Protein 5UQD (pdb70)

Nearest PDB structures (foldseek):
  5uqd-assembly1_A  TM=1.003E+00  e=2.255E-74  Caenorhabditis elegans
  8f8z-assembly2_B  TM=5.979E-01  e=1.897E-07  Homo sapiens
  4hoo-assembly1_A  TM=4.914E-01  e=4.312E-06  Homo sapiens
  5fzl-assembly1_A  TM=4.805E-01  e=3.588E-06  Homo sapiens
  6h51-assembly1_A  TM=4.740E-01  e=1.016E-05  Homo sapiens

Sequence (324 aa):
NATMRITNRNLKMMLTTRQFDLPKMSSRFRKFVRIRRHPNGMATIISCDYNQIKQHLGPNEMKHFERQFVRLGFAENNGVPLFAIGVMENAAEALHDQFEWLAKNSPNTQVKVGSLTNKQFIETTMPMKKYYESAMETLDMGTFRRFGPLMSLSMMVGNFKEMLDALNAAPFLGPIMPWGDFSEVTSDDGPIFWVRPGEQMVPETAFNDRRTNAHADQVRVKSSTAAVGVLQGIRNPYYEDERKAVKEVVIVFDAHHDLHKVAHHLAMDLYEPPVSQCHRWVDDAILNTMRREGIRRYAKLELHENDMYFLPRNVIHQFRTVSACCSSVAWHVRL

Structure (mmCIF, N/CA/C/O backbone):
data_5UQD
#
_entry.id   5UQD
#
_cell.length_a   87.625
_cell.length_b   97.883
_cell.length_c   98.838
_cell.angle_alpha   90.00
_cell.angle_beta   90.00
_cell.angle_gamma   90.00
#
_symmetry.space_group_name_H-M   'C 2 2 21'
#
loop_
_entity.id
_entity.type
_entity.pdbx_description
1 polymer 'DumPY: shorter than wild-type'
2 non-polymer '2-OXOGLUTARIC ACID'
3 non-polymer 'FE (II) ION'
4 non-polymer 2-(2-METHOXYETHOXY)ETHANOL
5 water water
#
loop_
_atom_site.group_PDB
_atom_site.id
_atom_site.type_symbol
_atom_site.label_atom_id
_atom_site.label_alt_id
_atom_site.label_comp_id
_atom_site.label_asym_id
_atom_site.label_entity_id
_atom_site.label_seq_id
_atom_site.pdbx_PDB_ins_code
_atom_site.Cartn_x
_atom_site.Cartn_y
_atom_site.Cartn_z
_atom_site.occupancy
_atom_site.B_iso_or_equiv
_atom_site.auth_seq_id
_atom_site.auth_comp_id
_atom_site.auth_asym_id
_atom_site.auth_atom_id
_atom_site.pdbx_PDB_model_num
ATOM 1 N N . ASN A 1 33 ? 46.322 5.013 21.873 1.00 49.73 1208 ASN A N 1
ATOM 2 C CA . ASN A 1 33 ? 46.522 4.558 20.504 1.00 49.18 1208 ASN A CA 1
ATOM 3 C C . ASN A 1 33 ? 46.816 5.746 19.608 1.00 39.40 1208 ASN A C 1
ATOM 4 O O . ASN A 1 33 ? 47.867 5.802 19.002 1.00 32.64 1208 ASN A O 1
ATOM 9 N N . ALA A 1 34 ? 45.877 6.695 19.538 1.00 39.32 1209 ALA A N 1
ATOM 10 C CA . ALA A 1 34 ? 46.057 7.851 18.664 1.00 35.71 1209 ALA A CA 1
ATOM 11 C C . ALA A 1 34 ? 47.265 8.682 19.086 1.00 29.48 1209 ALA A C 1
ATOM 12 O O . ALA A 1 34 ? 48.035 9.152 18.239 1.00 26.53 1209 ALA A O 1
ATOM 14 N N . THR A 1 35 ? 47.459 8.859 20.391 1.00 25.61 1210 THR A N 1
ATOM 15 C CA . THR A 1 35 ? 48.629 9.590 20.876 1.00 27.59 1210 THR A CA 1
ATOM 16 C C . THR A 1 35 ? 49.932 8.910 20.461 1.00 25.41 1210 THR A C 1
ATOM 17 O O . THR A 1 35 ? 50.889 9.580 20.040 1.00 23.93 1210 THR A O 1
ATOM 21 N N . MET A 1 36 ? 49.990 7.585 20.588 1.00 23.93 1211 MET A N 1
ATOM 22 C CA . MET A 1 36 ? 51.192 6.865 20.208 1.00 24.94 1211 MET A CA 1
ATOM 23 C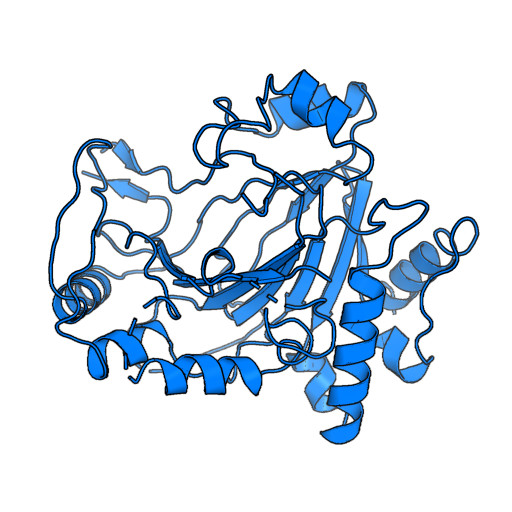 C . MET A 1 36 ? 51.391 6.932 18.705 1.00 23.63 1211 MET A C 1
ATOM 24 O O . MET A 1 36 ? 52.514 7.115 18.233 1.00 25.76 1211 MET A O 1
ATOM 29 N N . ARG A 1 37 ? 50.311 6.784 17.936 1.00 24.87 1212 ARG A N 1
ATOM 30 C CA . ARG A 1 37 ? 50.444 6.890 16.473 1.00 25.11 1212 ARG A CA 1
ATOM 31 C C . ARG A 1 37 ? 51.009 8.251 16.057 1.00 23.04 1212 ARG A C 1
ATOM 32 O O . ARG A 1 37 ? 51.879 8.328 15.173 1.00 22.75 1212 ARG A O 1
ATOM 40 N N . ILE A 1 38 ? 50.529 9.340 16.690 1.00 21.87 1213 ILE A N 1
ATOM 41 C CA . ILE A 1 38 ? 50.973 10.697 16.348 1.00 20.21 1213 ILE A CA 1
ATOM 42 C C . ILE A 1 38 ? 52.409 10.923 16.800 1.00 19.17 1213 ILE A C 1
ATOM 43 O O . ILE A 1 38 ? 53.238 11.473 16.059 1.00 18.09 1213 ILE A O 1
ATOM 48 N N . THR A 1 39 ? 52.750 10.469 18.006 1.00 18.73 1214 THR A N 1
ATOM 49 C CA . THR A 1 39 ? 54.143 10.532 18.442 1.00 19.33 1214 THR A CA 1
ATOM 50 C C . THR A 1 39 ? 55.061 9.776 17.490 1.00 19.78 1214 THR A C 1
ATOM 51 O O . THR A 1 39 ? 56.126 10.274 17.123 1.00 20.51 1214 THR A O 1
ATOM 55 N N . ASN A 1 40 ? 54.673 8.555 17.090 1.00 21.67 1215 ASN A N 1
ATOM 56 C CA . ASN A 1 40 ? 55.519 7.778 16.183 1.00 22.38 1215 ASN A CA 1
ATOM 57 C C . ASN A 1 40 ? 55.666 8.485 14.837 1.00 22.93 1215 ASN A C 1
ATOM 58 O O . ASN A 1 40 ? 56.762 8.516 14.262 1.00 22.35 1215 ASN A O 1
ATOM 63 N N . ARG A 1 41 ? 54.576 9.073 14.333 1.00 22.16 1216 ARG A N 1
ATOM 64 C CA . ARG A 1 41 ? 54.620 9.820 13.077 1.00 20.94 1216 ARG A CA 1
ATOM 65 C C . ARG A 1 41 ? 55.641 10.946 13.145 1.00 19.34 1216 ARG A C 1
ATOM 66 O O . ARG A 1 41 ? 56.469 11.117 12.232 1.00 19.81 1216 ARG A O 1
ATOM 74 N N . ASN A 1 42 ? 55.564 11.742 14.203 1.00 19.03 1217 ASN A N 1
ATOM 75 C CA . ASN A 1 42 ? 56.491 12.850 14.421 1.00 18.65 1217 ASN A CA 1
ATOM 76 C C . ASN A 1 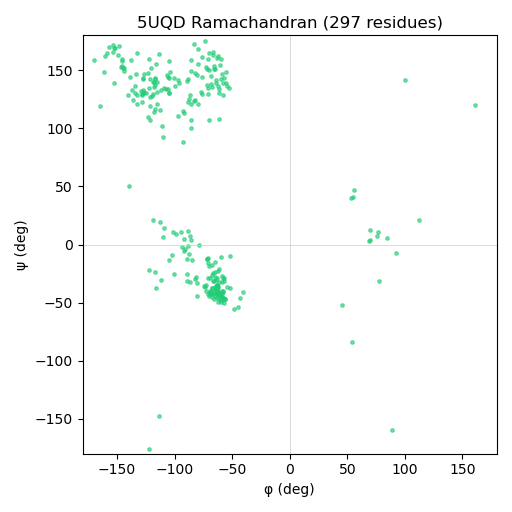42 ? 57.924 12.376 14.625 1.00 19.93 1217 ASN A C 1
ATOM 77 O O . ASN A 1 42 ? 58.857 12.984 14.082 1.00 20.72 1217 ASN A O 1
ATOM 82 N N . LEU A 1 43 ? 58.128 11.296 15.391 1.00 19.94 1218 LEU A N 1
ATOM 83 C CA . LEU A 1 43 ? 59.490 10.770 15.528 1.00 22.53 1218 LEU A CA 1
ATOM 84 C C . LEU A 1 43 ? 60.055 10.337 14.180 1.00 24.63 1218 LEU A C 1
ATOM 85 O O . LEU A 1 43 ? 61.239 10.557 13.886 1.00 24.57 1218 LEU A O 1
ATOM 90 N N . LYS A 1 44 ? 59.234 9.678 13.361 1.00 21.93 1219 LYS A N 1
ATOM 91 C CA . LYS A 1 44 ? 59.684 9.240 12.054 1.00 26.15 1219 LYS A CA 1
ATOM 92 C C . LYS A 1 44 ? 60.070 10.437 11.190 1.00 26.00 1219 LYS A C 1
ATOM 93 O O . LYS A 1 44 ? 61.109 10.417 10.512 1.00 24.30 1219 LYS A O 1
ATOM 99 N N . MET A 1 45 ? 59.262 11.502 11.236 1.00 24.90 1220 MET A N 1
ATOM 100 C CA A MET A 1 45 ? 59.547 12.686 10.434 0.50 27.30 1220 MET A CA 1
ATOM 101 C CA B MET A 1 45 ? 59.531 12.704 10.447 0.50 27.24 1220 MET A CA 1
ATOM 102 C C . MET A 1 45 ? 60.823 13.380 10.891 1.00 25.44 1220 MET A C 1
ATOM 103 O O . MET A 1 45 ? 61.609 13.858 10.061 1.00 25.21 1220 MET A O 1
ATOM 112 N N . LEU A 1 46 ? 61.066 13.423 12.194 1.00 21.12 1221 LEU A N 1
ATOM 113 C CA . LEU A 1 46 ? 62.284 14.044 12.695 1.00 19.23 1221 LEU A CA 1
ATOM 114 C C . LEU A 1 46 ? 63.505 13.211 12.359 1.00 23.88 1221 LEU A C 1
ATOM 115 O O . LEU A 1 46 ? 64.548 13.757 11.985 1.00 24.31 1221 LEU A O 1
ATOM 120 N N . THR A 1 47 ? 63.417 11.886 12.557 1.00 21.46 1222 THR A N 1
ATOM 121 C CA A THR A 1 47 ? 64.556 11.000 12.336 0.50 24.09 1222 THR A CA 1
ATOM 122 C CA B THR A 1 47 ? 64.583 11.035 12.337 0.50 24.05 1222 THR A CA 1
ATOM 123 C C . THR A 1 47 ? 64.968 10.942 10.867 1.00 26.44 1222 THR A C 1
ATOM 124 O O . THR A 1 47 ? 66.123 10.596 10.565 1.00 25.13 1222 THR A O 1
ATOM 131 N N . ARG A 1 48 ? 64.051 11.262 9.943 1.00 26.87 1223 ARG A N 1
ATOM 132 C CA . ARG A 1 48 ? 64.411 11.313 8.535 1.00 33.31 1223 ARG A CA 1
ATOM 133 C C . ARG A 1 48 ? 65.455 12.372 8.251 1.00 30.70 1223 ARG A C 1
ATOM 134 O O . ARG A 1 48 ? 66.129 12.294 7.224 1.00 31.40 1223 ARG A O 1
ATOM 142 N N . GLN A 1 49 ? 65.565 13.370 9.123 1.00 26.39 1224 GLN A N 1
ATOM 143 C CA . GLN A 1 49 ? 66.475 14.488 8.954 1.00 28.90 1224 GLN A CA 1
ATOM 144 C C . GLN A 1 49 ? 67.552 14.559 10.017 1.00 23.59 1224 GLN A C 1
ATOM 145 O O . GLN A 1 49 ? 68.688 14.917 9.710 1.00 24.92 1224 GLN A O 1
ATOM 151 N N . PHE A 1 50 ? 67.196 14.227 11.268 1.00 22.12 1225 PHE A N 1
ATOM 152 C CA . PHE A 1 50 ? 68.061 14.453 12.423 1.00 21.80 1225 PHE A CA 1
ATOM 153 C C . PHE A 1 50 ? 68.335 13.153 13.173 1.00 23.06 1225 PHE A C 1
ATOM 154 O O . PHE A 1 50 ? 67.487 12.254 13.225 1.00 26.21 1225 PHE A O 1
ATOM 162 N N . ASP A 1 51 ? 69.529 13.067 13.758 1.00 23.29 1226 ASP A N 1
ATOM 163 C CA . ASP A 1 51 ? 69.936 11.953 14.597 1.00 24.07 1226 ASP A CA 1
ATOM 164 C C . ASP A 1 51 ? 69.448 12.256 16.025 1.00 30.51 1226 ASP A C 1
ATOM 165 O O . ASP A 1 51 ? 70.053 13.062 16.724 1.00 28.90 1226 ASP A O 1
ATOM 170 N N . LEU A 1 52 ? 68.331 11.649 16.438 1.00 28.06 1227 LEU A N 1
ATOM 171 C CA . LEU A 1 52 ? 67.762 11.873 17.759 1.00 23.98 1227 LEU A CA 1
ATOM 172 C C . LEU A 1 52 ? 68.393 10.948 18.794 1.00 27.15 1227 LEU A C 1
ATOM 173 O O . LEU A 1 52 ? 68.724 9.800 18.499 1.00 28.30 1227 LEU A O 1
ATOM 178 N N . PRO A 1 53 ? 68.491 11.392 20.044 1.00 29.50 1228 PRO A N 1
ATOM 179 C CA . PRO A 1 53 ? 68.817 10.450 21.114 1.00 31.72 1228 PRO A CA 1
ATOM 180 C C . PRO A 1 53 ? 67.818 9.300 21.108 1.00 34.33 1228 PRO A C 1
ATOM 181 O O . PRO A 1 53 ? 66.654 9.457 20.736 1.00 37.29 1228 PRO A O 1
ATOM 185 N N . LYS A 1 54 ? 68.293 8.138 21.511 1.00 39.52 1229 LYS A N 1
ATOM 186 C CA . LYS A 1 54 ? 67.497 6.926 21.476 1.00 43.14 1229 LYS A CA 1
ATOM 187 C C . LYS A 1 54 ? 66.651 6.782 22.746 1.00 43.01 1229 LYS A C 1
ATOM 188 O O . LYS A 1 54 ? 66.914 7.399 23.777 1.00 41.26 1229 LYS A O 1
ATOM 194 N N . MET A 1 55 ? 65.598 5.981 22.632 1.00 44.29 1230 MET A N 1
ATOM 195 C CA . MET A 1 55 ? 64.726 5.654 23.748 1.00 45.02 1230 MET A CA 1
ATOM 196 C C . MET A 1 55 ? 64.106 4.289 23.484 1.00 44.68 1230 MET A C 1
ATOM 197 O O . MET A 1 55 ? 63.717 3.996 22.350 1.00 43.89 1230 MET A O 1
ATOM 202 N N . SER A 1 56 ? 64.005 3.462 24.524 1.00 43.12 1231 SER A N 1
ATOM 203 C CA . SER A 1 56 ? 63.483 2.118 24.330 1.00 42.83 1231 SER A CA 1
ATOM 204 C C . SER A 1 56 ? 62.028 2.147 23.849 1.00 44.31 1231 SER A C 1
ATOM 205 O O . SER A 1 56 ? 61.294 3.126 24.012 1.00 39.97 1231 SER A O 1
ATOM 208 N N . SER A 1 57 ? 61.601 1.031 23.273 1.00 46.40 1232 SER A N 1
ATOM 209 C CA . SER A 1 57 ? 60.210 0.908 22.851 1.00 46.86 1232 SER A CA 1
ATOM 210 C C . SER A 1 57 ? 59.257 1.059 24.041 1.00 39.83 1232 SER A C 1
ATOM 211 O O . SER A 1 57 ? 58.222 1.743 23.954 1.00 41.45 1232 SER A O 1
ATOM 214 N N . ARG A 1 58 ? 59.610 0.451 25.173 1.00 35.08 1233 ARG A N 1
ATOM 215 C CA . ARG A 1 58 ? 58.754 0.505 26.352 1.00 40.15 1233 ARG A CA 1
ATOM 216 C C . ARG A 1 58 ? 58.603 1.935 26.868 1.00 40.71 1233 ARG A C 1
ATOM 217 O O . ARG A 1 58 ? 57.538 2.306 27.366 1.00 47.13 1233 ARG A O 1
ATOM 225 N N . PHE A 1 59 ? 59.652 2.755 26.756 1.00 35.82 1234 PHE A N 1
ATOM 226 C CA . PHE A 1 59 ? 59.553 4.139 27.223 1.00 34.53 1234 PHE A CA 1
ATOM 227 C C . PHE A 1 59 ? 58.849 5.023 26.207 1.00 30.95 1234 PHE A C 1
ATOM 228 O O . PHE A 1 59 ? 58.102 5.938 26.588 1.00 25.98 1234 PHE A O 1
ATOM 236 N N . ARG A 1 60 ? 59.034 4.732 24.912 1.00 27.90 1235 ARG A N 1
ATOM 237 C CA . ARG A 1 60 ? 58.479 5.585 23.868 1.00 29.77 1235 ARG A CA 1
ATOM 238 C C . ARG A 1 60 ? 56.972 5.723 24.007 1.00 26.44 1235 ARG A C 1
ATOM 239 O O . ARG A 1 60 ? 56.402 6.770 23.661 1.00 25.38 1235 ARG A O 1
ATOM 247 N N . LYS A 1 61 ? 56.305 4.707 24.559 1.00 26.88 1236 LYS A N 1
ATOM 248 C CA . LYS A 1 61 ? 54.846 4.809 24.651 1.00 28.73 1236 LYS A CA 1
ATOM 249 C C . LYS A 1 61 ? 54.371 5.828 25.676 1.00 30.89 1236 LYS A C 1
ATOM 250 O O . LYS A 1 61 ? 53.177 6.153 25.691 1.00 29.83 1236 LYS A O 1
ATOM 256 N N . PHE A 1 62 ? 55.257 6.328 26.527 1.00 28.29 1237 PHE A N 1
ATOM 257 C CA . PHE A 1 62 ? 54.910 7.362 27.491 1.00 25.36 1237 PHE A CA 1
ATOM 258 C C . PHE A 1 62 ? 55.192 8.761 26.990 1.00 27.29 1237 PHE A C 1
ATOM 259 O O . PHE A 1 62 ? 54.877 9.731 27.678 1.00 27.06 1237 PHE A O 1
ATOM 267 N N . VAL A 1 63 ? 55.734 8.892 25.817 1.00 22.85 1238 VAL A N 1
ATOM 268 C CA . VAL A 1 63 ? 56.154 10.180 25.297 1.00 24.48 1238 VAL A CA 1
ATOM 269 C C . VAL A 1 63 ? 55.082 10.679 24.351 1.00 23.70 1238 VAL A C 1
ATOM 270 O O . VAL A 1 63 ? 54.553 9.915 23.556 1.00 24.71 1238 VAL A O 1
ATOM 274 N N . ARG A 1 64 ? 54.752 11.966 24.452 1.00 20.98 1239 ARG A N 1
ATOM 275 C CA . ARG A 1 64 ? 53.775 12.585 23.569 1.00 20.51 1239 ARG A CA 1
ATOM 276 C C . ARG A 1 64 ? 54.498 13.664 22.785 1.00 20.04 1239 ARG A C 1
ATOM 277 O O . ARG A 1 64 ? 55.012 14.619 23.367 1.00 22.61 1239 ARG A O 1
ATOM 285 N N . ILE A 1 65 ? 54.566 13.519 21.467 1.00 16.73 1240 ILE A N 1
ATOM 286 C CA . ILE A 1 65 ? 55.137 14.564 20.633 1.00 15.23 1240 ILE A CA 1
ATOM 287 C C . ILE A 1 65 ? 54.043 15.027 19.686 1.00 15.91 1240 ILE A C 1
ATOM 288 O O . ILE A 1 65 ? 53.394 14.192 19.060 1.00 15.88 1240 ILE A O 1
ATOM 293 N N . ARG A 1 66 ? 53.819 16.330 19.609 1.00 14.59 1241 ARG A N 1
ATOM 294 C CA . ARG A 1 66 ? 52.820 16.836 18.657 1.00 18.70 1241 ARG A CA 1
ATOM 295 C C . ARG A 1 66 ? 53.273 18.182 18.142 1.00 18.61 1241 ARG A C 1
ATOM 296 O O . ARG A 1 66 ? 54.015 18.905 18.820 1.00 16.65 1241 ARG A O 1
ATOM 304 N N . ARG A 1 67 ? 52.845 18.527 16.913 1.00 14.79 1242 ARG A N 1
ATOM 305 C CA . ARG A 1 67 ? 53.063 19.881 16.427 1.00 15.44 1242 ARG A CA 1
ATOM 306 C C . ARG A 1 67 ? 51.821 20.727 16.676 1.00 13.66 1242 ARG A C 1
ATOM 307 O O . ARG A 1 67 ? 50.696 20.258 16.498 1.00 16.12 1242 ARG A O 1
ATOM 315 N N . HIS A 1 68 ? 52.036 21.946 17.100 1.00 15.28 1243 HIS A N 1
ATOM 316 C CA . HIS A 1 68 ? 50.910 22.852 17.341 1.00 16.39 1243 HIS A CA 1
ATOM 317 C C . HIS A 1 68 ? 50.148 23.074 16.032 1.00 13.21 1243 HIS A C 1
ATOM 318 O O . HIS A 1 68 ? 50.781 23.369 15.011 1.00 15.02 1243 HIS A O 1
ATOM 325 N N . PRO A 1 69 ? 48.812 22.925 16.005 1.00 13.37 1244 PRO A N 1
ATOM 326 C CA . PRO A 1 69 ? 48.108 22.985 14.696 1.00 13.04 1244 PRO A CA 1
ATOM 327 C C . PRO A 1 69 ? 48.325 24.296 13.934 1.00 15.79 1244 PRO A C 1
ATOM 328 O O . PRO A 1 69 ? 48.592 24.262 12.710 1.00 17.99 1244 PRO A O 1
ATOM 332 N N . ASN A 1 70 ? 48.212 25.436 14.600 1.00 15.51 1245 ASN A N 1
ATOM 333 C CA . ASN A 1 70 ? 48.288 26.729 13.913 1.00 15.97 1245 ASN A CA 1
ATOM 334 C C . ASN A 1 70 ? 49.722 27.239 13.764 1.00 19.38 1245 ASN A C 1
ATOM 335 O O . ASN A 1 70 ? 50.049 27.841 12.718 1.00 18.31 1245 ASN A O 1
ATOM 340 N N . GLY A 1 71 ? 50.588 26.928 14.723 1.00 14.54 1246 GLY A N 1
ATOM 341 C CA . GLY A 1 71 ? 51.949 27.424 14.749 1.00 13.98 1246 GLY A CA 1
ATOM 342 C C . GLY A 1 71 ? 53.039 26.489 14.280 1.00 13.89 1246 GLY A C 1
ATOM 343 O O . GLY A 1 71 ? 54.097 26.942 13.845 1.00 16.44 1246 GLY A O 1
ATOM 344 N N . MET A 1 72 ? 52.801 25.184 14.373 1.00 11.99 1247 MET A N 1
ATOM 345 C CA . MET A 1 72 ? 53.630 24.096 13.865 1.00 13.44 1247 MET A CA 1
ATOM 346 C C . MET A 1 72 ? 54.968 23.882 14.593 1.00 16.20 1247 MET A C 1
ATOM 347 O O . MET A 1 72 ? 55.756 22.999 14.165 1.00 17.10 1247 MET A O 1
ATOM 352 N N . ALA A 1 73 ? 55.255 24.607 15.658 1.00 14.64 1248 ALA A N 1
ATOM 353 C CA . ALA A 1 73 ? 56.392 24.179 16.479 1.00 17.04 1248 ALA A CA 1
ATOM 354 C C . ALA A 1 73 ? 56.029 22.888 17.224 1.00 17.39 1248 ALA A C 1
ATOM 355 O O . ALA A 1 73 ? 54.851 22.580 17.439 1.00 17.54 1248 ALA A O 1
ATOM 357 N N . THR A 1 74 ? 57.052 22.159 17.672 1.00 19.62 1249 THR A N 1
ATOM 358 C CA . THR A 1 74 ? 56.867 20.819 18.245 1.00 19.05 1249 THR A CA 1
ATOM 359 C C . THR A 1 74 ? 56.995 20.831 19.768 1.00 18.73 1249 THR A C 1
ATOM 360 O O . THR A 1 74 ? 57.960 21.383 20.318 1.00 19.75 1249 THR A O 1
ATOM 364 N N . ILE A 1 75 ? 56.009 20.224 20.433 1.00 14.57 1250 ILE A N 1
ATOM 365 C CA . ILE A 1 75 ? 55.916 20.138 21.897 1.00 13.50 1250 ILE A CA 1
ATOM 366 C C . ILE A 1 75 ? 56.232 18.693 22.282 1.00 18.34 1250 ILE A C 1
ATOM 367 O O . ILE A 1 75 ? 55.703 17.756 21.673 1.00 18.69 1250 ILE A O 1
ATOM 372 N N . ILE A 1 76 ? 57.073 18.484 23.293 1.00 15.68 1251 ILE A N 1
ATOM 373 C CA . ILE A 1 76 ? 57.252 17.113 23.758 1.00 15.83 1251 ILE A CA 1
ATOM 374 C C . ILE A 1 76 ? 56.779 17.092 25.204 1.00 15.45 1251 ILE A C 1
ATOM 375 O O . ILE A 1 76 ? 57.094 18.012 25.973 1.00 15.67 1251 ILE A O 1
ATOM 380 N N . SER A 1 77 ? 56.007 16.074 25.568 1.00 15.22 1252 SER A N 1
ATOM 381 C CA . SER A 1 77 ? 55.492 16.014 26.946 1.00 15.49 1252 SER A CA 1
ATOM 382 C C . SER A 1 77 ? 55.359 14.555 27.383 1.00 16.44 1252 SER A C 1
ATOM 383 O O . SER A 1 77 ? 55.474 13.610 26.584 1.00 18.65 1252 SER A O 1
ATOM 386 N N . CYS A 1 78 ? 55.090 14.384 28.676 1.00 15.30 1253 CYS A N 1
ATOM 387 C CA . CYS A 1 78 ? 54.750 13.090 29.229 1.00 16.13 1253 CYS A CA 1
ATOM 388 C C . CYS A 1 78 ? 53.879 13.384 30.448 1.00 18.32 1253 CYS A C 1
ATOM 389 O O . CYS A 1 78 ? 53.725 14.545 30.857 1.00 18.03 1253 CYS A O 1
ATOM 392 N N . ASP A 1 79 ? 53.262 12.334 30.988 1.00 19.99 1254 ASP A N 1
ATOM 393 C CA . ASP A 1 79 ? 52.401 12.477 32.166 1.00 21.11 1254 ASP A CA 1
ATOM 394 C C . ASP A 1 79 ? 52.970 11.588 33.274 1.00 19.81 1254 ASP A C 1
ATOM 395 O O . ASP A 1 79 ? 52.839 10.364 33.230 1.00 23.02 1254 ASP A O 1
ATOM 400 N N . TYR A 1 80 ? 53.575 12.217 34.281 1.00 18.78 1255 TYR A N 1
ATOM 401 C CA . TYR A 1 80 ? 54.181 11.464 35.365 1.00 21.03 1255 TYR A CA 1
ATOM 402 C C . TYR A 1 80 ? 53.139 10.633 36.105 1.00 24.08 1255 TYR A C 1
ATOM 403 O O . TYR A 1 80 ? 53.437 9.532 36.599 1.00 26.37 1255 TYR A O 1
ATOM 412 N N . ASN A 1 81 ? 51.902 11.138 36.183 1.00 25.79 1256 ASN A N 1
ATOM 413 C CA . ASN A 1 81 ? 50.844 10.389 36.868 1.00 28.13 1256 ASN A CA 1
ATOM 414 C C . ASN A 1 81 ? 50.540 9.075 36.153 1.00 30.55 1256 ASN A C 1
ATOM 415 O O . ASN A 1 81 ? 50.174 8.084 36.800 1.00 32.87 1256 ASN A O 1
ATOM 420 N N . GLN A 1 82 ? 50.715 9.039 34.837 1.00 27.78 1257 GLN A N 1
ATOM 421 C CA . GLN A 1 82 ? 50.561 7.792 34.098 1.00 32.78 1257 GLN A CA 1
ATOM 422 C C . GLN A 1 82 ? 51.814 6.916 34.201 1.00 32.13 1257 GLN A C 1
ATOM 423 O O . GLN A 1 82 ? 51.717 5.712 34.468 1.00 33.03 1257 GLN A O 1
ATOM 429 N N . ILE A 1 83 ? 53.001 7.515 34.043 1.00 27.72 1258 ILE A N 1
ATOM 430 C CA . ILE A 1 83 ? 54.254 6.759 34.082 1.00 27.92 1258 ILE A CA 1
ATOM 431 C C . ILE A 1 83 ? 54.411 6.010 35.405 1.00 31.60 1258 ILE A C 1
ATOM 432 O O . ILE A 1 83 ? 54.794 4.834 35.433 1.00 34.63 1258 ILE A O 1
ATOM 437 N N . LYS A 1 84 ? 54.154 6.688 36.514 1.00 31.71 1259 LYS A N 1
ATOM 438 C CA . LYS A 1 84 ? 54.428 6.107 37.825 1.00 34.23 1259 LYS A CA 1
ATOM 439 C C . LYS A 1 84 ? 53.573 4.885 38.117 1.00 38.01 1259 LYS A C 1
ATOM 440 O O . LYS A 1 84 ? 53.872 4.132 39.064 1.00 39.03 1259 LYS A O 1
ATOM 446 N N . GLN A 1 85 ? 52.518 4.672 37.347 1.00 36.71 1260 GLN A N 1
ATOM 447 C CA . GLN A 1 85 ? 51.664 3.509 37.518 1.00 42.21 1260 GLN A CA 1
ATOM 448 C C . GLN A 1 85 ? 52.185 2.285 36.783 1.00 45.46 1260 GLN A C 1
ATOM 449 O O . GLN A 1 85 ? 51.705 1.172 37.040 1.00 47.78 1260 GLN A O 1
ATOM 455 N N . HIS A 1 86 ? 53.157 2.464 35.888 1.00 44.59 1261 HIS A N 1
ATOM 456 C CA . HIS A 1 86 ? 53.701 1.368 35.108 1.00 46.39 1261 HIS A CA 1
ATOM 457 C C . HIS A 1 86 ? 55.170 1.080 35.349 1.00 47.24 1261 HIS A C 1
ATOM 458 O O . HIS A 1 86 ? 55.594 -0.050 35.116 1.00 51.17 1261 HIS A O 1
ATOM 465 N N . LEU A 1 87 ? 55.955 2.041 35.812 1.00 46.99 1262 LEU A N 1
ATOM 466 C CA . LEU A 1 87 ? 57.395 1.856 35.902 1.00 47.09 1262 LEU A CA 1
ATOM 467 C C . LEU A 1 87 ? 57.824 1.892 37.354 1.00 47.70 1262 LEU A C 1
ATOM 468 O O . LEU A 1 87 ? 57.323 2.705 38.137 1.00 48.49 1262 LEU A O 1
ATOM 473 N N . GLY A 1 88 ? 58.758 1.010 37.707 1.00 49.64 1263 GLY A N 1
ATOM 474 C CA . GLY A 1 88 ? 59.318 1.001 39.036 1.00 48.54 1263 GLY A CA 1
ATOM 475 C C . GLY A 1 88 ? 60.267 2.157 39.237 1.00 47.83 1263 GLY A C 1
ATOM 476 O O . GLY A 1 88 ? 60.579 2.920 38.308 1.00 47.99 1263 GLY A O 1
ATOM 477 N N . PRO A 1 89 ? 60.764 2.295 40.466 1.00 46.48 1264 PRO A N 1
ATOM 478 C CA . PRO A 1 89 ? 61.547 3.503 40.787 1.00 45.86 1264 PRO A CA 1
ATOM 479 C C . PRO A 1 89 ? 62.854 3.605 40.010 1.00 46.52 1264 PRO A C 1
ATOM 480 O O . PRO A 1 89 ? 63.208 4.710 39.570 1.00 44.26 1264 PRO A O 1
ATOM 484 N N . ASN A 1 90 ? 63.570 2.494 39.801 1.00 47.08 1265 ASN A N 1
ATOM 485 C CA . ASN A 1 90 ? 64.777 2.540 38.974 1.00 50.29 1265 ASN A CA 1
ATOM 486 C C . ASN A 1 90 ? 64.435 2.779 37.506 1.00 45.54 1265 ASN A C 1
ATOM 487 O O . ASN A 1 90 ? 65.140 3.511 36.801 1.00 45.03 1265 ASN A O 1
ATOM 492 N N . GLU A 1 91 ? 63.384 2.135 37.017 1.00 42.41 1266 GLU A N 1
ATOM 493 C CA . GLU A 1 91 ? 62.991 2.339 35.637 1.00 40.82 1266 GLU A CA 1
ATOM 494 C C . GLU A 1 91 ? 62.549 3.777 35.407 1.00 32.94 1266 GLU A C 1
ATOM 495 O O . GLU A 1 91 ? 62.769 4.335 34.327 1.00 34.07 1266 GLU A O 1
ATOM 501 N N . MET A 1 92 ? 61.900 4.385 36.403 1.00 32.20 1267 MET A N 1
ATOM 502 C CA . MET A 1 92 ? 61.422 5.750 36.218 1.00 35.18 1267 MET A CA 1
ATOM 503 C C . MET A 1 92 ? 62.594 6.710 36.102 1.00 34.38 1267 MET A C 1
ATOM 504 O O . MET A 1 92 ? 62.553 7.660 35.320 1.00 32.26 1267 MET A O 1
ATOM 509 N N . LYS A 1 93 ? 63.655 6.468 36.864 1.00 36.06 1268 LYS A N 1
ATOM 510 C CA . LYS A 1 93 ? 64.817 7.331 36.759 1.00 33.99 1268 LYS A CA 1
ATOM 511 C C . LYS A 1 93 ? 65.430 7.227 35.369 1.00 32.26 1268 LYS A C 1
ATOM 512 O O . LYS A 1 93 ? 65.795 8.245 34.770 1.00 30.54 1268 LYS A O 1
ATOM 518 N N . HIS A 1 94 ? 65.468 6.018 34.820 1.00 32.73 1269 HIS A N 1
ATOM 519 C CA . HIS A 1 94 ? 65.983 5.822 33.473 1.00 33.82 1269 HIS A CA 1
ATOM 520 C C . HIS A 1 94 ? 65.113 6.552 32.457 1.00 29.53 1269 HIS A C 1
ATOM 521 O O . HIS A 1 94 ? 65.619 7.264 31.584 1.00 27.30 1269 HIS A O 1
ATOM 528 N N . PHE A 1 95 ? 63.797 6.404 32.581 1.00 26.05 1270 PHE A N 1
ATOM 529 C CA . PHE A 1 95 ? 62.885 7.143 31.716 1.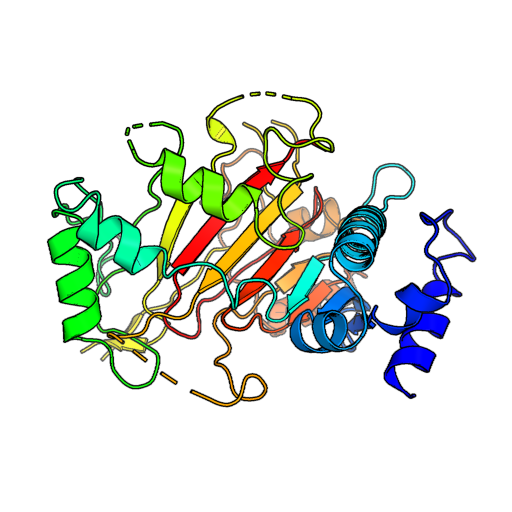00 26.48 1270 PHE A CA 1
ATOM 530 C C . PHE A 1 95 ? 63.120 8.645 31.814 1.00 25.87 1270 PHE A C 1
ATOM 531 O O . PHE A 1 95 ? 63.138 9.353 30.797 1.00 22.29 1270 PHE A O 1
ATOM 539 N N . GLU A 1 96 ? 63.239 9.157 33.028 1.00 24.50 1271 GLU A N 1
ATOM 540 C CA . GLU A 1 96 ? 63.315 10.608 33.204 1.00 23.52 1271 GLU A CA 1
ATOM 541 C C . GLU A 1 96 ? 64.565 11.164 32.542 1.00 22.87 1271 GLU A C 1
ATOM 542 O O . GLU A 1 96 ? 64.539 12.249 31.958 1.00 22.65 1271 GLU A O 1
ATOM 548 N N . ARG A 1 97 ? 65.680 10.440 32.653 1.00 23.33 1272 ARG A N 1
ATOM 549 C CA . ARG A 1 97 ? 66.912 10.900 32.029 1.00 27.81 1272 ARG A CA 1
ATOM 550 C C . ARG A 1 97 ? 66.810 10.856 30.507 1.00 26.26 1272 ARG A C 1
ATOM 551 O O . ARG A 1 97 ? 67.221 11.799 29.825 1.00 25.18 1272 ARG A O 1
ATOM 559 N N . GLN A 1 98 ? 66.290 9.756 29.960 1.00 27.50 1273 GLN A N 1
ATOM 560 C CA . GLN A 1 98 ? 66.106 9.672 28.512 1.00 27.26 1273 GLN A CA 1
ATOM 561 C C . GLN A 1 98 ? 65.117 10.711 28.001 1.00 26.43 1273 GLN A C 1
ATOM 562 O O . GLN A 1 98 ? 65.284 11.230 26.888 1.00 23.97 1273 GLN A O 1
ATOM 568 N N . PHE A 1 99 ? 64.075 11.024 28.783 1.00 23.00 1274 PHE A N 1
ATOM 569 C CA . PHE A 1 99 ? 63.102 12.012 28.335 1.00 20.71 1274 PHE A CA 1
ATOM 570 C C . PHE A 1 99 ? 63.747 13.382 28.231 1.00 21.97 1274 PHE A C 1
ATOM 571 O O . PHE A 1 99 ? 63.550 14.122 27.249 1.00 20.70 1274 PHE A O 1
ATOM 579 N N . VAL A 1 100 ? 64.495 13.766 29.258 1.00 19.15 1275 VAL A N 1
ATOM 580 C CA . VAL A 1 100 ? 65.164 15.063 29.233 1.00 21.71 1275 VAL A CA 1
ATOM 581 C C . VAL A 1 100 ? 66.191 15.133 28.096 1.00 20.77 1275 VAL A C 1
ATOM 582 O O . VAL A 1 100 ? 66.322 16.170 27.430 1.00 20.70 1275 VAL A O 1
ATOM 586 N N . ARG A 1 101 ? 66.942 14.057 27.877 1.00 22.25 1276 ARG A N 1
ATOM 587 C CA . ARG A 1 101 ? 67.935 14.053 26.795 1.00 26.65 1276 ARG A CA 1
ATOM 588 C C . ARG A 1 101 ? 67.270 14.230 25.433 1.00 25.99 1276 ARG A C 1
ATOM 589 O O . ARG A 1 101 ? 67.772 14.977 24.573 1.00 23.04 1276 ARG A O 1
ATOM 597 N N . LEU A 1 102 ? 66.132 13.570 25.226 1.00 21.56 1277 LEU A N 1
ATOM 598 C CA . LEU A 1 102 ? 65.402 13.747 23.971 1.00 22.22 1277 LEU A CA 1
ATOM 599 C C . LEU A 1 102 ? 64.801 15.143 23.866 1.00 23.78 1277 LEU A C 1
ATOM 600 O O . LEU A 1 102 ? 64.861 15.779 22.801 1.00 21.19 1277 LEU A O 1
ATOM 605 N N . GLY A 1 103 ? 64.226 15.658 24.952 1.00 19.77 1278 GLY A N 1
ATOM 606 C CA . GLY A 1 103 ? 63.592 16.966 24.856 1.00 16.85 1278 GLY A CA 1
ATOM 607 C C . GLY A 1 103 ? 64.548 18.113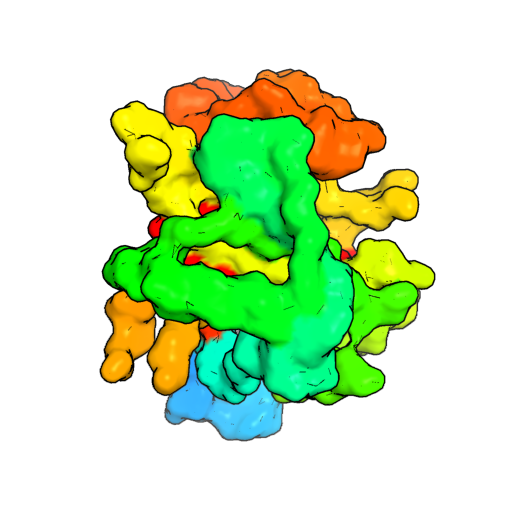 24.604 1.00 16.85 1278 GLY A C 1
ATOM 608 O O . GLY A 1 103 ? 64.133 19.148 24.061 1.00 16.23 1278 GLY A O 1
ATOM 609 N N . PHE A 1 104 ? 65.812 17.960 24.976 1.00 17.63 1279 PHE A N 1
ATOM 610 C CA . PHE A 1 104 ? 66.816 18.965 24.679 1.00 19.63 1279 PHE A CA 1
ATOM 611 C C . PHE A 1 104 ? 67.578 18.667 23.385 1.00 20.41 1279 PHE A C 1
ATOM 612 O O . PHE A 1 104 ? 68.580 19.331 23.110 1.00 22.33 1279 PHE A O 1
ATOM 620 N N . ALA A 1 105 ? 67.123 17.697 22.592 1.00 20.34 1280 ALA A N 1
ATOM 621 C CA . ALA A 1 105 ? 67.849 17.320 21.366 1.00 22.09 1280 ALA A CA 1
ATOM 622 C C . ALA A 1 105 ? 68.002 18.512 20.433 1.00 19.75 1280 ALA A C 1
ATOM 623 O O . ALA A 1 105 ? 67.081 19.313 20.286 1.00 19.24 1280 ALA A O 1
ATOM 625 N N . GLU A 1 106 ? 69.188 18.630 19.833 1.00 21.75 1281 GLU A N 1
ATOM 626 C CA . GLU A 1 106 ? 69.467 19.663 18.844 1.00 23.35 1281 GLU A CA 1
ATOM 627 C C . GLU A 1 106 ? 69.910 19.043 17.530 1.00 22.65 1281 GLU A C 1
ATOM 628 O O . GLU A 1 106 ? 70.420 17.912 17.482 1.00 21.70 1281 GLU A O 1
ATOM 634 N N . ASN A 1 107 ? 69.781 19.841 16.469 1.00 21.21 1282 ASN A N 1
ATOM 635 C CA . ASN A 1 107 ? 70.556 19.605 15.252 1.00 21.39 1282 ASN A CA 1
ATOM 636 C C . ASN A 1 107 ? 71.326 20.870 14.888 1.00 21.58 1282 ASN A C 1
ATOM 637 O O . ASN A 1 107 ? 70.734 21.947 14.853 1.00 24.76 1282 ASN A O 1
ATOM 642 N N . ASN A 1 108 ? 72.631 20.745 14.620 1.00 22.92 1283 ASN A N 1
ATOM 643 C CA . ASN A 1 108 ? 73.445 21.879 14.176 1.00 28.50 1283 ASN A CA 1
ATOM 644 C C . ASN A 1 108 ? 73.319 23.061 15.144 1.00 27.60 1283 ASN A C 1
ATOM 645 O O . ASN A 1 108 ? 73.201 24.221 14.736 1.00 26.46 1283 ASN A O 1
ATOM 650 N N . GLY A 1 109 ? 73.294 22.755 16.444 1.00 27.57 1284 GLY A N 1
ATOM 651 C CA . GLY A 1 109 ? 73.171 23.761 17.482 1.00 27.15 1284 GLY A CA 1
ATOM 652 C C . GLY A 1 109 ? 71.783 24.335 17.694 1.00 28.53 1284 GLY A C 1
ATOM 653 O O . GLY A 1 109 ? 71.655 25.337 18.397 1.00 29.90 1284 GLY A O 1
ATOM 654 N N . VAL A 1 110 ? 70.733 23.762 17.106 1.00 22.69 1285 VAL A N 1
ATOM 655 C CA . VAL A 1 110 ? 69.390 24.325 17.187 1.00 18.61 1285 VAL A CA 1
ATOM 656 C C . VAL A 1 110 ? 68.457 23.302 17.820 1.00 17.87 1285 VAL A C 1
ATOM 657 O O . VAL A 1 110 ? 68.273 22.205 17.264 1.00 19.64 1285 VAL A O 1
ATOM 661 N N . PRO A 1 111 ? 67.834 23.613 18.960 1.00 19.53 1286 PRO A N 1
ATOM 662 C CA . PRO A 1 111 ? 66.837 22.715 19.552 1.00 16.91 1286 PRO A CA 1
ATOM 663 C C . PRO A 1 111 ? 65.715 22.334 18.605 1.00 18.51 1286 PRO A C 1
ATOM 664 O O . PRO A 1 111 ? 65.133 23.181 17.921 1.00 18.78 1286 PRO A O 1
ATOM 668 N N . LEU A 1 112 ? 65.381 21.053 18.616 1.00 17.56 1287 LEU A N 1
ATOM 669 C CA . LEU A 1 112 ? 64.302 20.564 17.775 1.00 18.98 1287 LEU A CA 1
ATOM 670 C C . LEU A 1 112 ? 62.922 20.797 18.388 1.00 18.19 1287 LEU A C 1
ATOM 671 O O . LEU A 1 112 ? 61.925 20.933 17.644 1.00 17.73 1287 LEU A O 1
ATOM 676 N N . PHE A 1 113 ? 62.836 20.854 19.724 1.00 14.68 1288 PHE A N 1
ATOM 677 C CA . PHE A 1 113 ? 61.574 21.036 20.430 1.00 14.10 1288 PHE A CA 1
ATOM 678 C C . PHE A 1 113 ? 61.493 22.449 20.999 1.00 16.43 1288 PHE A C 1
ATOM 679 O O . PHE A 1 113 ? 62.507 23.053 21.355 1.00 17.18 1288 PHE A O 1
ATOM 687 N N . ALA A 1 114 ? 60.284 22.997 21.024 1.00 13.76 1289 ALA A N 1
ATOM 688 C CA . ALA A 1 114 ? 60.125 24.358 21.523 1.00 17.58 1289 ALA A CA 1
ATOM 689 C C . ALA A 1 114 ? 59.877 24.379 23.026 1.00 16.24 1289 ALA A C 1
ATOM 690 O O . ALA A 1 114 ? 60.197 25.386 23.688 1.00 14.96 1289 ALA A O 1
ATOM 692 N N . ILE A 1 115 ? 59.333 23.291 23.572 1.00 14.47 1290 ILE A N 1
ATOM 693 C CA . ILE A 1 115 ? 59.115 23.204 25.027 1.00 14.19 1290 ILE A CA 1
ATOM 694 C C . ILE A 1 115 ? 58.949 21.740 25.375 1.00 14.59 1290 ILE A C 1
ATOM 695 O O . ILE A 1 115 ? 58.427 20.949 24.583 1.00 15.60 1290 ILE A O 1
ATOM 700 N N . GLY A 1 116 ? 59.387 21.375 26.578 1.00 16.80 1291 GLY A N 1
ATOM 701 C CA . GLY A 1 116 ? 59.128 20.054 27.134 1.00 14.88 1291 GLY A CA 1
ATOM 702 C C . GLY A 1 116 ? 58.278 20.212 28.380 1.00 14.78 1291 GLY A C 1
ATOM 703 O O . GLY A 1 116 ? 58.481 21.152 29.163 1.00 14.49 1291 GLY A O 1
ATOM 704 N N . VAL A 1 117 ? 57.280 19.352 28.527 1.00 13.51 1292 VAL A N 1
ATOM 705 C CA . VAL A 1 117 ? 56.377 19.441 29.677 1.00 14.71 1292 VAL A CA 1
ATOM 706 C C . VAL A 1 117 ? 56.299 18.072 30.338 1.00 14.80 1292 VAL A C 1
ATOM 707 O O . VAL A 1 117 ? 55.988 17.072 29.676 1.00 18.12 1292 VAL A O 1
ATOM 711 N N . MET A 1 118 ? 56.499 18.036 31.670 1.00 16.26 1293 MET A N 1
ATOM 712 C CA . MET A 1 118 ? 56.350 16.830 32.475 1.00 16.41 1293 MET A CA 1
ATOM 713 C C . MET A 1 118 ? 55.100 17.054 33.323 1.00 19.66 1293 MET A C 1
ATOM 714 O O . MET A 1 118 ? 55.154 17.630 34.428 1.00 17.22 1293 MET A O 1
ATOM 719 N N . GLU A 1 119 ? 53.969 16.588 32.796 1.00 18.11 1294 GLU A N 1
ATOM 720 C CA . GLU A 1 119 ? 52.697 16.835 33.447 1.00 18.90 1294 GLU A CA 1
ATOM 721 C C . GLU A 1 119 ? 52.615 16.105 34.769 1.00 18.54 1294 GLU A C 1
ATOM 722 O O . GLU A 1 119 ? 52.975 14.919 34.884 1.00 19.70 1294 GLU A O 1
ATOM 728 N N . ASN A 1 120 ? 52.126 16.826 35.780 1.00 16.09 1295 ASN A N 1
ATOM 729 C CA . ASN A 1 120 ? 51.889 16.269 37.097 1.00 17.54 1295 ASN A CA 1
ATOM 730 C C . ASN A 1 120 ? 53.195 15.918 37.841 1.00 16.99 1295 ASN A C 1
ATOM 731 O O . ASN A 1 120 ? 53.107 15.363 38.913 1.00 19.35 1295 ASN A O 1
ATOM 736 N N . ALA A 1 121 ? 54.390 16.187 37.284 1.00 17.00 1296 ALA A N 1
ATOM 737 C CA . ALA A 1 121 ? 55.617 15.592 37.870 1.00 16.65 1296 ALA A CA 1
ATOM 738 C C . ALA A 1 121 ? 55.928 16.149 39.251 1.00 20.28 1296 ALA A C 1
ATOM 739 O O . ALA A 1 121 ? 56.555 15.459 40.076 1.00 22.17 1296 ALA A O 1
ATOM 741 N N . ALA A 1 122 ? 55.487 17.371 39.530 1.00 18.40 1297 ALA A N 1
ATOM 742 C CA . ALA A 1 122 ? 55.700 18.043 40.828 1.00 20.67 1297 ALA A CA 1
ATOM 743 C C . ALA A 1 122 ? 54.606 17.753 41.845 1.00 19.98 1297 ALA A C 1
ATOM 744 O O . ALA A 1 122 ? 54.585 18.377 42.918 1.00 20.99 1297 ALA A O 1
ATOM 746 N N . GLU A 1 123 ? 53.738 16.776 41.562 1.00 20.39 1298 GLU A N 1
ATOM 747 C CA . GLU A 1 123 ? 52.626 16.470 42.447 1.00 20.80 1298 GLU A CA 1
ATOM 748 C C . GLU A 1 123 ? 53.093 16.081 43.846 1.00 26.45 1298 GLU A C 1
ATOM 749 O O . GLU A 1 123 ? 52.473 16.460 44.845 1.00 27.28 1298 GLU A O 1
ATOM 755 N N . ALA A 1 124 ? 54.156 15.315 43.945 1.00 25.96 1299 ALA A N 1
ATOM 756 C CA . ALA A 1 124 ? 54.588 14.907 45.275 1.00 26.70 1299 ALA A CA 1
ATOM 757 C C . ALA A 1 124 ? 55.528 15.901 45.940 1.00 26.53 1299 ALA A C 1
ATOM 758 O O . ALA A 1 124 ? 55.858 15.694 47.125 1.00 26.43 1299 ALA A O 1
ATOM 760 N N . LEU A 1 125 ? 55.992 16.923 45.212 1.00 25.02 1300 LEU A N 1
ATOM 761 C CA . LEU A 1 125 ? 56.874 17.945 45.766 1.00 24.85 1300 LEU A CA 1
ATOM 762 C C . LEU A 1 125 ? 56.144 18.675 46.883 1.00 23.15 1300 LEU A C 1
ATOM 763 O O . LEU A 1 125 ? 54.965 19.003 46.738 1.00 21.14 1300 LEU A O 1
ATOM 768 N N . HIS A 1 126 ? 56.840 18.923 48.011 1.00 22.78 1301 HIS A N 1
ATOM 769 C CA . HIS A 1 126 ? 56.211 19.618 49.123 1.00 23.40 1301 HIS A CA 1
ATOM 770 C C . HIS A 1 126 ? 55.733 21.016 48.705 1.00 21.79 1301 HIS A C 1
ATOM 771 O O . HIS A 1 126 ? 56.190 21.591 47.731 1.00 21.42 1301 HIS A O 1
ATOM 778 N N . ASP A 1 127 ? 54.801 21.577 49.474 1.00 21.47 1302 ASP A N 1
ATOM 779 C CA . ASP A 1 127 ? 54.250 22.900 49.153 1.00 19.53 1302 ASP A CA 1
ATOM 780 C C . ASP A 1 127 ? 55.332 23.942 49.408 1.00 19.14 1302 ASP A C 1
ATOM 781 O O . ASP A 1 127 ? 55.684 24.198 50.573 1.00 21.16 1302 ASP A O 1
ATOM 786 N N . GLN A 1 128 ? 55.901 24.496 48.344 1.00 19.72 1303 GLN A N 1
ATOM 787 C CA . GLN A 1 128 ? 57.094 25.338 48.490 1.00 19.77 1303 GLN A CA 1
ATOM 788 C C . GLN A 1 128 ? 56.760 26.690 49.110 1.00 20.70 1303 GLN A C 1
ATOM 789 O O . GLN A 1 128 ? 57.554 27.237 49.892 1.00 18.76 1303 GLN A O 1
ATOM 795 N N . PHE A 1 129 ? 55.624 27.269 48.706 1.00 16.28 1304 PHE A N 1
ATOM 796 C CA . PHE A 1 129 ? 55.181 28.552 49.261 1.00 18.76 1304 PHE A CA 1
ATOM 797 C C . PHE A 1 129 ? 54.990 28.438 50.765 1.00 20.62 1304 PHE A C 1
ATOM 798 O O . PHE A 1 129 ? 55.448 29.302 51.527 1.00 18.93 1304 PHE A O 1
ATOM 806 N N . GLU A 1 130 ? 54.293 27.376 51.215 1.00 18.00 1305 GLU A N 1
ATOM 807 C CA . GLU A 1 130 ? 54.114 27.159 52.642 1.00 20.75 1305 GLU A CA 1
ATOM 808 C C . GLU A 1 130 ? 55.443 26.897 53.323 1.00 24.40 1305 GLU A C 1
ATOM 809 O O . GLU A 1 130 ? 55.638 27.330 54.468 1.00 20.30 1305 GLU A O 1
ATOM 815 N N . TRP A 1 131 ? 56.350 26.157 52.659 1.00 20.80 1306 TRP A N 1
ATOM 816 C CA . TRP A 1 131 ? 57.655 25.900 53.285 1.00 24.24 1306 TRP A CA 1
ATOM 817 C C . TRP A 1 131 ? 58.354 27.220 53.595 1.00 22.10 1306 TRP A C 1
ATOM 818 O O . TRP A 1 131 ? 58.848 27.417 54.715 1.00 23.60 1306 TRP A O 1
ATOM 829 N N . LEU A 1 132 ? 58.377 28.149 52.625 1.00 18.26 1307 LEU A N 1
ATOM 830 C CA . LEU A 1 132 ? 59.041 29.437 52.857 1.00 20.47 1307 LEU A CA 1
ATOM 831 C C . LEU A 1 132 ? 58.356 30.246 53.949 1.00 21.56 1307 LEU A C 1
ATOM 832 O O . LEU A 1 132 ? 59.035 30.884 54.767 1.00 22.08 1307 LEU A O 1
ATOM 837 N N . ALA A 1 133 ? 57.018 30.225 53.976 1.00 19.23 1308 ALA A N 1
ATOM 838 C CA . ALA A 1 133 ? 56.266 30.954 54.999 1.00 23.71 1308 ALA A CA 1
ATOM 839 C C . ALA A 1 133 ? 56.558 30.424 56.387 1.00 26.33 1308 ALA A C 1
ATOM 840 O O . ALA A 1 133 ? 56.600 31.195 57.369 1.00 21.17 1308 ALA A O 1
ATOM 842 N N . LYS A 1 134 ? 56.754 29.107 56.511 1.00 22.45 1309 LYS A N 1
ATOM 843 C CA . LYS A 1 134 ? 56.989 28.576 57.847 1.00 23.46 1309 LYS A CA 1
ATOM 844 C C . LYS A 1 134 ? 58.460 28.571 58.219 1.00 23.54 1309 LYS A C 1
ATOM 845 O O . LYS A 1 134 ? 58.784 28.753 59.407 1.00 21.68 1309 LYS A O 1
ATOM 851 N N . ASN A 1 135 ? 59.363 28.400 57.243 1.00 22.93 1310 ASN A N 1
ATOM 852 C CA . ASN A 1 135 ? 60.771 28.180 57.582 1.00 28.08 1310 ASN A CA 1
ATOM 853 C C . ASN A 1 135 ? 61.632 29.406 57.344 1.00 25.09 1310 ASN A C 1
ATOM 854 O O . ASN A 1 135 ? 62.776 29.443 57.805 1.00 22.35 1310 ASN A O 1
ATOM 859 N N . SER A 1 136 ? 61.116 30.385 56.639 1.00 17.51 1311 SER A N 1
ATOM 860 C CA . SER A 1 136 ? 61.852 31.626 56.420 1.00 20.35 1311 SER A CA 1
ATOM 861 C C . SER A 1 136 ? 60.887 32.798 56.541 1.00 19.70 1311 SER A C 1
ATOM 862 O O . SER A 1 136 ? 60.879 33.679 55.672 1.00 19.88 1311 SER A O 1
ATOM 865 N N . PRO A 1 137 ? 60.102 32.853 57.629 1.00 20.91 1312 PRO A N 1
ATOM 866 C CA . PRO A 1 137 ? 58.992 33.815 57.693 1.00 22.19 1312 PRO A CA 1
ATOM 867 C C . PRO A 1 137 ? 59.432 35.263 57.707 1.00 24.17 1312 PRO A C 1
ATOM 868 O O . PRO A 1 137 ? 58.666 36.121 57.240 1.00 23.00 1312 PRO A O 1
ATOM 872 N N . ASN A 1 138 ? 60.590 35.570 58.283 1.00 26.75 1313 ASN A N 1
ATOM 873 C CA . ASN A 1 138 ? 60.998 36.955 58.447 1.00 20.50 1313 ASN A CA 1
ATOM 874 C C . ASN A 1 138 ? 61.763 37.494 57.241 1.00 23.49 1313 ASN A C 1
ATOM 875 O O . ASN A 1 138 ? 62.134 38.675 57.256 1.00 23.21 1313 ASN A O 1
ATOM 880 N N . THR A 1 139 ? 61.986 36.674 56.214 1.00 19.88 1314 THR A N 1
ATOM 881 C CA . THR A 1 139 ? 62.667 37.163 55.001 1.00 22.47 1314 THR A CA 1
ATOM 882 C C . THR A 1 139 ? 61.905 38.333 54.394 1.00 21.97 1314 THR A C 1
ATOM 883 O O . THR A 1 139 ? 60.689 38.255 54.196 1.00 19.09 1314 THR A O 1
ATOM 887 N N . GLN A 1 140 ? 62.617 39.428 54.128 1.00 18.94 1315 GLN A N 1
ATOM 888 C CA . GLN A 1 140 ? 61.985 40.629 53.583 1.00 21.45 1315 GLN A CA 1
ATOM 889 C C . GLN A 1 140 ? 61.787 40.401 52.095 1.00 22.76 1315 GLN A C 1
ATOM 890 O O . GLN A 1 140 ? 62.756 40.099 51.381 1.00 23.85 1315 GLN A O 1
ATOM 896 N N . VAL A 1 141 ? 60.536 40.468 51.649 1.00 20.76 1316 VAL A N 1
ATOM 897 C CA . VAL A 1 141 ? 60.204 40.191 50.243 1.00 19.33 1316 VAL A CA 1
ATOM 898 C C . VAL A 1 141 ? 59.644 41.468 49.635 1.00 20.36 1316 VAL A C 1
ATOM 899 O O . VAL A 1 141 ? 59.153 42.349 50.346 1.00 20.42 1316 VAL A O 1
ATOM 903 N N . LYS A 1 142 ? 59.763 41.584 48.301 1.00 19.62 1317 LYS A N 1
ATOM 904 C CA . LYS A 1 142 ? 59.250 42.719 47.562 1.00 23.17 1317 LYS A CA 1
ATOM 905 C C . LYS A 1 142 ? 57.989 42.280 46.825 1.00 22.69 1317 LYS A C 1
ATOM 906 O O . LYS A 1 142 ? 57.966 41.212 46.207 1.00 18.55 1317 LYS A O 1
ATOM 912 N N . VAL A 1 143 ? 56.948 43.098 46.910 1.00 24.96 1318 VAL A N 1
ATOM 913 C CA . VAL A 1 143 ? 55.616 42.731 46.439 1.00 21.66 1318 VAL A CA 1
ATOM 914 C C . VAL A 1 143 ? 55.140 43.826 45.499 1.00 22.45 1318 VAL A C 1
ATOM 915 O O . VAL A 1 143 ? 55.197 45.015 45.847 1.00 23.99 1318 VAL A O 1
ATOM 919 N N . GLY A 1 144 ? 54.656 43.427 44.287 1.00 21.78 1319 GLY A N 1
ATOM 920 C CA . GLY A 1 144 ? 54.136 44.410 43.364 1.00 23.84 1319 GLY A CA 1
ATOM 921 C C . GLY A 1 144 ? 52.724 44.811 43.737 1.00 25.60 1319 GLY A C 1
ATOM 922 O O . GLY A 1 144 ? 52.079 44.190 44.568 1.00 27.52 1319 GLY A O 1
ATOM 923 N N . SER A 1 145 ? 52.250 45.875 43.110 1.00 28.06 1320 SER A N 1
ATOM 924 C CA . SER A 1 145 ? 50.893 46.378 43.278 1.00 28.20 1320 SER A CA 1
ATOM 925 C C . SER A 1 145 ? 49.987 45.862 42.157 1.00 29.70 1320 SER A C 1
ATOM 926 O O . SER A 1 145 ? 50.392 45.817 40.996 1.00 29.80 1320 SER A O 1
ATOM 929 N N . LEU A 1 146 ? 48.739 45.531 42.495 1.00 27.54 1321 LEU A N 1
ATOM 930 C CA . LEU A 1 146 ? 47.767 45.200 41.442 1.00 29.49 1321 LEU A CA 1
ATOM 931 C C . LEU A 1 146 ? 47.304 46.394 40.628 1.00 31.14 1321 LEU A C 1
ATOM 932 O O . LEU A 1 146 ? 46.680 46.208 39.563 1.00 31.09 1321 LEU A O 1
ATOM 937 N N . THR A 1 147 ? 47.581 47.622 41.069 1.00 30.73 1322 THR A N 1
ATOM 938 C CA . THR A 1 147 ? 47.079 48.799 40.373 1.00 36.86 1322 THR A CA 1
ATOM 939 C C . THR A 1 147 ? 48.135 49.786 39.897 1.00 40.14 1322 THR A C 1
ATOM 940 O O . THR A 1 147 ? 47.845 50.566 38.994 1.00 42.30 1322 THR A O 1
ATOM 944 N N . ASN A 1 148 ? 49.336 49.800 40.464 1.00 40.63 1323 ASN A N 1
ATOM 945 C CA . ASN A 1 148 ? 50.338 50.774 40.039 1.00 47.30 1323 ASN A CA 1
ATOM 946 C C . ASN A 1 148 ? 51.613 50.022 39.707 1.00 45.45 1323 ASN A C 1
ATOM 947 O O . ASN A 1 148 ? 52.161 49.316 40.567 1.00 40.20 1323 ASN A O 1
ATOM 952 N N . LYS A 1 149 ? 52.097 50.190 38.476 1.00 45.71 1324 LYS A N 1
ATOM 953 C CA . LYS A 1 149 ? 53.338 49.519 38.105 1.00 50.14 1324 LYS A CA 1
ATOM 954 C C . LYS A 1 149 ? 54.527 50.031 38.914 1.00 50.03 1324 LYS A C 1
ATOM 955 O O . LYS A 1 149 ? 55.487 49.290 39.134 1.00 50.44 1324 LYS A O 1
ATOM 961 N N . GLN A 1 150 ? 54.481 51.281 39.378 1.00 52.31 1325 GLN A N 1
ATOM 962 C CA . GLN A 1 150 ? 55.634 51.895 40.035 1.00 56.79 1325 GLN A CA 1
ATOM 963 C C . GLN A 1 150 ? 55.719 51.619 41.540 1.00 56.17 1325 GLN A C 1
ATOM 964 O O . GLN A 1 150 ? 56.587 52.184 42.209 1.00 61.12 1325 GLN A O 1
ATOM 970 N N . PHE A 1 151 ? 54.868 50.765 42.089 1.00 48.93 1326 PHE A N 1
ATOM 971 C CA . PHE A 1 151 ? 54.806 50.566 43.529 1.00 43.40 1326 PHE A CA 1
ATOM 972 C C . PHE A 1 151 ? 55.456 49.239 43.878 1.00 35.64 1326 PHE A C 1
ATOM 973 O O . PHE A 1 151 ? 55.103 48.205 43.305 1.00 34.39 1326 PHE A O 1
ATOM 981 N N . ILE A 1 152 ? 56.366 49.243 44.844 1.00 28.62 1327 ILE A N 1
ATOM 982 C CA . ILE A 1 152 ? 56.920 48.001 45.375 1.00 27.46 1327 ILE A CA 1
ATOM 983 C C . ILE A 1 152 ? 56.782 48.048 46.891 1.00 27.99 1327 ILE A C 1
ATOM 984 O O . ILE A 1 152 ? 57.169 49.043 47.508 1.00 32.16 1327 ILE A O 1
ATOM 989 N N . GLU A 1 153 ? 56.211 47.003 47.490 1.00 24.66 1328 GLU A N 1
ATOM 990 C CA . GLU A 1 153 ? 55.997 46.984 48.926 1.00 30.62 1328 GLU A CA 1
ATOM 991 C C . GLU A 1 153 ? 56.901 45.937 49.546 1.00 26.93 1328 GLU A C 1
ATOM 992 O O . GLU A 1 153 ? 56.968 44.816 49.056 1.00 29.60 1328 GLU A O 1
ATOM 998 N N . THR A 1 154 ? 57.596 46.278 50.621 1.00 24.30 1329 THR A N 1
ATOM 999 C CA A THR A 1 154 ? 58.417 45.300 51.314 0.50 23.05 1329 THR A CA 1
ATOM 1000 C CA B THR A 1 154 ? 58.398 45.271 51.301 0.50 22.98 1329 THR A CA 1
ATOM 1001 C C . THR A 1 154 ? 57.683 44.847 52.570 1.00 25.63 1329 THR A C 1
ATOM 1002 O O . THR A 1 154 ? 57.090 45.670 53.267 1.00 27.09 1329 THR A O 1
ATOM 1009 N N . MET A 1 155 ? 57.724 43.549 52.843 1.00 23.15 1330 MET A N 1
ATOM 1010 C CA . MET A 1 155 ? 57.069 42.971 54.011 1.00 22.94 1330 MET A CA 1
ATOM 1011 C C . MET A 1 155 ? 57.717 41.626 54.274 1.00 20.67 1330 MET A C 1
ATOM 1012 O O . MET A 1 155 ? 58.384 41.087 53.392 1.00 21.12 1330 MET A O 1
ATOM 1017 N N . PRO A 1 156 ? 57.550 41.065 55.481 1.00 21.71 1331 PRO A N 1
ATOM 1018 C CA . PRO A 1 156 ? 58.009 39.685 55.727 1.00 20.73 1331 PRO A CA 1
ATOM 1019 C C . PRO A 1 156 ? 57.279 38.653 54.885 1.00 18.32 1331 PRO A C 1
ATOM 1020 O O . PRO A 1 156 ? 56.064 38.737 54.657 1.00 18.50 1331 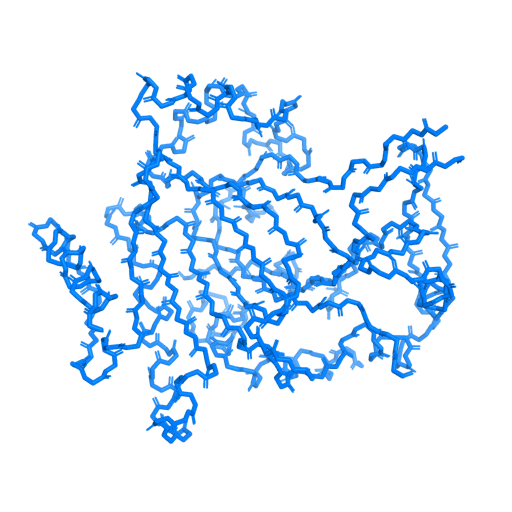PRO A O 1
ATOM 1024 N N . MET A 1 157 ? 58.033 37.644 54.423 1.00 17.55 1332 MET A N 1
ATOM 1025 C CA . MET A 1 157 ? 57.442 36.500 53.731 1.00 18.90 1332 MET A CA 1
ATOM 1026 C C . MET A 1 157 ? 56.169 35.981 54.405 1.00 19.33 1332 MET A C 1
ATOM 1027 O O . MET A 1 157 ? 55.183 35.657 53.724 1.00 22.02 1332 MET A O 1
ATOM 1032 N N . LYS A 1 158 ? 56.201 35.820 55.733 1.00 20.05 1333 LYS A N 1
ATOM 1033 C CA . LYS A 1 158 ? 55.025 35.303 56.426 1.00 22.70 1333 LYS A CA 1
ATOM 1034 C C . LYS A 1 158 ? 53.804 36.188 56.189 1.00 25.35 1333 LYS A C 1
ATOM 1035 O O . LYS A 1 158 ? 52.681 35.689 56.005 1.00 23.48 1333 LYS A O 1
ATOM 1041 N N . LYS A 1 159 ? 53.995 37.505 56.191 1.00 23.66 1334 LYS A N 1
ATOM 1042 C CA . LYS A 1 159 ? 52.840 38.378 56.002 1.00 21.75 1334 LYS A CA 1
ATOM 1043 C C . LYS A 1 159 ? 52.365 38.323 54.561 1.00 18.63 1334 LYS A C 1
ATOM 1044 O O . LYS A 1 159 ? 51.164 38.415 54.303 1.00 21.98 1334 LYS A O 1
ATOM 1050 N N . TYR A 1 160 ? 53.293 38.187 53.604 1.00 17.77 1335 TYR A N 1
ATOM 1051 C CA . TYR A 1 160 ? 52.859 37.989 52.209 1.00 17.79 1335 TYR A CA 1
ATOM 1052 C C . TYR A 1 160 ? 52.012 36.720 52.072 1.00 20.84 1335 TYR A C 1
ATOM 1053 O O . TYR A 1 160 ? 50.939 36.724 51.446 1.00 17.36 1335 TYR A O 1
ATOM 1062 N N . TYR A 1 161 ? 52.511 35.604 52.607 1.00 17.80 1336 TYR A N 1
ATOM 1063 C CA . TYR A 1 161 ? 51.751 34.352 52.565 1.00 19.20 1336 TYR A CA 1
ATOM 1064 C C . TYR A 1 161 ? 50.366 34.498 53.212 1.00 19.70 1336 TYR A C 1
ATOM 1065 O O . TYR A 1 161 ? 49.353 34.067 52.656 1.00 19.04 1336 TYR A O 1
ATOM 1074 N N . GLU A 1 162 ? 50.296 35.098 54.398 1.00 17.67 1337 GLU A N 1
ATOM 1075 C CA . GLU A 1 162 ? 48.991 35.307 55.037 1.00 19.44 1337 GLU A CA 1
ATOM 1076 C C . GLU A 1 162 ? 48.091 36.178 54.169 1.00 20.72 1337 GLU A C 1
ATOM 1077 O O . GLU A 1 162 ? 46.875 35.940 54.071 1.00 20.88 1337 GLU A O 1
ATOM 1083 N N . SER A 1 163 ? 48.659 37.222 53.573 1.00 17.86 1338 SER A N 1
ATOM 1084 C CA . SER A 1 163 ? 47.852 38.091 52.697 1.00 19.54 1338 SER A CA 1
ATOM 1085 C C . SER A 1 163 ? 47.317 37.334 51.491 1.00 19.87 1338 SER A C 1
ATOM 1086 O O . SER A 1 163 ? 46.168 37.551 51.077 1.00 19.38 1338 SER A O 1
ATOM 1089 N N . ALA A 1 164 ? 48.145 36.486 50.875 1.00 19.01 1339 ALA A N 1
ATOM 1090 C CA . ALA A 1 164 ? 47.670 35.700 49.735 1.00 22.63 1339 ALA A CA 1
ATOM 1091 C C . ALA A 1 164 ? 46.569 34.735 50.177 1.00 23.14 1339 ALA A C 1
ATOM 1092 O O . ALA A 1 164 ? 45.541 34.595 49.509 1.00 19.81 1339 ALA A O 1
ATOM 1094 N N . MET A 1 165 ? 46.748 34.087 51.333 1.00 19.98 1340 MET A N 1
ATOM 1095 C CA . MET A 1 165 ? 45.749 33.122 51.783 1.00 20.86 1340 MET A CA 1
ATOM 1096 C C . MET A 1 165 ? 44.442 33.808 52.077 1.00 24.07 1340 MET A C 1
ATOM 1097 O O . MET A 1 165 ? 43.364 33.276 51.767 1.00 23.11 1340 MET A O 1
ATOM 1102 N N . GLU A 1 166 ? 44.528 35.027 52.617 1.00 21.98 1341 GLU A N 1
ATOM 1103 C CA . GLU A 1 166 ? 43.357 35.746 53.091 1.00 24.27 1341 GLU A CA 1
ATOM 1104 C C . GLU A 1 166 ? 42.461 36.171 51.945 1.00 24.52 1341 GLU A C 1
ATOM 1105 O O . GLU A 1 166 ? 41.243 36.286 52.124 1.00 23.16 1341 GLU A O 1
ATOM 1111 N N . THR A 1 167 ? 43.055 36.402 50.753 1.00 20.08 1342 THR A N 1
ATOM 1112 C CA . THR A 1 167 ? 42.361 36.944 49.581 1.00 22.72 1342 THR A CA 1
ATOM 1113 C C . THR A 1 167 ? 42.197 35.900 48.474 1.00 23.64 1342 THR A C 1
ATOM 1114 O O . THR A 1 167 ? 41.705 36.240 47.386 1.00 24.03 1342 THR A O 1
ATOM 1118 N N . LEU A 1 168 ? 42.558 34.643 48.744 1.00 18.48 1343 LEU A N 1
ATOM 1119 C CA . LEU A 1 168 ? 42.509 33.579 47.731 1.00 20.05 1343 LEU A CA 1
ATOM 1120 C C . LEU A 1 168 ? 41.064 33.112 47.541 1.00 24.21 1343 LEU A C 1
ATOM 1121 O O . LEU A 1 168 ? 40.348 32.840 48.526 1.00 22.54 1343 LEU A O 1
ATOM 1126 N N . ASP A 1 169 ? 40.617 33.027 46.283 1.00 24.90 1344 ASP A N 1
ATOM 1127 C CA . ASP A 1 169 ? 39.229 32.639 46.057 1.00 28.53 1344 ASP A CA 1
ATOM 1128 C C . ASP A 1 169 ? 39.075 32.248 44.600 1.00 23.80 1344 ASP A C 1
ATOM 1129 O O . ASP A 1 169 ? 39.285 33.097 43.718 1.00 23.50 1344 ASP A O 1
ATOM 1134 N N . MET A 1 170 ? 38.682 30.994 44.367 1.00 23.18 1345 MET A N 1
ATOM 1135 C CA . MET A 1 170 ? 38.332 30.516 43.013 1.00 21.14 1345 MET A CA 1
ATOM 1136 C C . MET A 1 170 ? 39.474 30.740 42.019 1.00 23.66 1345 MET A C 1
ATOM 1137 O O . MET A 1 170 ? 39.273 31.202 40.886 1.00 20.33 1345 MET A O 1
ATOM 1142 N N . GLY A 1 171 ? 40.696 30.376 42.433 1.00 23.90 1346 GLY A N 1
ATOM 1143 C CA . GLY A 1 171 ? 41.826 30.347 41.515 1.00 21.72 1346 GLY A CA 1
ATOM 1144 C C . GLY A 1 171 ? 42.687 31.599 41.401 1.00 19.56 1346 GLY A C 1
ATOM 1145 O O . GLY A 1 171 ? 43.698 31.554 40.729 1.00 18.66 1346 GLY A O 1
ATOM 1146 N N . THR A 1 172 ? 42.317 32.719 42.006 1.00 18.07 1347 THR A N 1
ATOM 1147 C CA . THR A 1 172 ? 43.217 33.862 42.056 1.00 16.73 1347 THR A CA 1
ATOM 1148 C C . THR A 1 172 ? 43.234 34.385 43.483 1.00 16.91 1347 THR A C 1
ATOM 1149 O O . THR A 1 172 ? 42.382 34.023 44.309 1.00 18.28 1347 THR A O 1
ATOM 1153 N N . PHE A 1 173 ? 44.229 35.229 43.811 1.00 17.00 1348 PHE A N 1
ATOM 1154 C CA . PHE A 1 173 ? 44.123 35.947 45.083 1.00 17.38 1348 PHE A CA 1
ATOM 1155 C C . PHE A 1 173 ? 44.290 37.422 44.815 1.00 17.77 1348 PHE A C 1
ATOM 1156 O O . PHE A 1 173 ? 44.946 37.816 43.857 1.00 18.02 1348 PHE A O 1
ATOM 1164 N N A ARG A 1 174 ? 43.655 38.228 45.660 0.50 20.02 1349 ARG A N 1
ATOM 1165 N N B ARG A 1 174 ? 43.618 38.240 45.626 0.50 19.97 1349 ARG A N 1
ATOM 1166 C CA A ARG A 1 174 ? 43.585 39.669 45.448 0.50 20.61 1349 ARG A CA 1
ATOM 1167 C CA B ARG A 1 174 ? 43.605 39.685 45.398 0.50 20.64 1349 ARG A CA 1
ATOM 1168 C C A ARG A 1 174 ? 44.723 40.351 46.208 0.50 21.54 1349 ARG A C 1
ATOM 1169 C C B ARG A 1 174 ? 44.725 40.335 46.204 0.50 21.53 1349 ARG A C 1
ATOM 1170 O O A ARG A 1 174 ? 44.522 41.093 47.168 0.50 22.03 1349 ARG A O 1
ATOM 1171 O O B ARG A 1 174 ? 44.512 41.040 47.190 0.50 22.06 1349 ARG A O 1
ATOM 1186 N N . PHE A 1 175 ? 45.951 40.071 45.763 1.00 19.58 1350 PHE A N 1
ATOM 1187 C CA . PHE A 1 175 ? 47.119 40.687 46.378 1.00 18.68 1350 PHE A CA 1
ATOM 1188 C C . PHE A 1 175 ? 48.217 40.690 45.319 1.00 20.35 1350 PHE A C 1
ATOM 1189 O O . PHE A 1 175 ? 48.114 39.991 44.315 1.00 18.85 1350 PHE A O 1
ATOM 1197 N N . GLY A 1 176 ? 49.239 41.513 45.524 1.00 19.06 1351 GLY A N 1
ATOM 1198 C CA . GLY A 1 176 ? 50.255 41.671 44.494 1.00 21.37 1351 GLY A CA 1
ATOM 1199 C C . GLY A 1 176 ? 51.154 40.464 44.294 1.00 20.82 1351 GLY A C 1
ATOM 1200 O O . GLY A 1 176 ? 51.226 39.571 45.147 1.00 19.40 1351 GLY A O 1
ATOM 1201 N N . PRO A 1 177 ? 51.886 40.429 43.178 1.00 17.55 1352 PRO A N 1
ATOM 1202 C CA . PRO A 1 177 ? 52.842 39.339 42.963 1.00 16.31 1352 PRO A CA 1
ATOM 1203 C C . PRO A 1 177 ? 54.067 39.486 43.866 1.00 18.69 1352 PRO A C 1
ATOM 1204 O O . PRO A 1 177 ? 54.440 40.582 44.306 1.00 19.86 1352 PRO A O 1
ATOM 1208 N N . LEU A 1 178 ? 54.669 38.334 44.168 1.00 17.22 1353 LEU A N 1
ATOM 1209 C CA . LEU A 1 178 ? 55.911 38.276 44.926 1.00 19.19 1353 LEU A CA 1
ATOM 1210 C C . LEU A 1 178 ? 57.064 38.373 43.942 1.00 18.70 1353 LEU A C 1
ATOM 1211 O O . LEU A 1 178 ? 57.164 37.537 43.043 1.00 19.00 1353 LEU A O 1
ATOM 1216 N N . MET A 1 179 ? 57.942 39.364 44.114 1.00 19.53 1354 MET A N 1
ATOM 1217 C CA . MET A 1 179 ? 59.111 39.499 43.228 1.00 23.89 1354 MET A CA 1
ATOM 1218 C C . MET A 1 179 ? 60.123 38.390 43.517 1.00 22.95 1354 MET A C 1
ATOM 1219 O O . MET A 1 179 ? 60.268 37.941 44.656 1.00 21.96 1354 MET A O 1
ATOM 1224 N N . SER A 1 180 ? 60.891 37.993 42.501 1.00 21.24 1355 SER A N 1
ATOM 1225 C CA . SER A 1 180 ? 61.633 36.741 42.627 1.00 22.86 1355 SER A CA 1
ATOM 1226 C C . SER A 1 180 ? 62.683 36.775 43.750 1.00 24.35 1355 SER A C 1
ATOM 1227 O O . SER A 1 180 ? 63.374 37.769 43.989 1.00 23.63 1355 SER A O 1
ATOM 1230 N N . LEU A 1 181 ? 62.763 35.668 44.462 1.00 21.71 1356 LEU A N 1
ATOM 1231 C CA . LEU A 1 181 ? 63.607 35.477 45.635 1.00 27.27 1356 LEU A CA 1
ATOM 1232 C C . LEU A 1 181 ? 64.637 34.407 45.301 1.00 21.08 1356 LEU A C 1
ATOM 1233 O O . LEU A 1 181 ? 64.262 33.282 44.952 1.00 23.69 1356 LEU A O 1
ATOM 1238 N N . SER A 1 182 ? 65.911 34.733 45.382 1.00 21.95 1357 SER A N 1
ATOM 1239 C CA . SER A 1 182 ? 66.906 33.726 45.053 1.00 23.02 1357 SER A CA 1
ATOM 1240 C C . SER A 1 182 ? 66.947 32.651 46.128 1.00 26.56 1357 SER A C 1
ATOM 1241 O O . SER A 1 182 ? 66.893 32.942 47.323 1.00 27.32 1357 SER A O 1
ATOM 1244 N N A MET A 1 183 ? 67.026 31.397 45.703 0.60 25.59 1358 MET A N 1
ATOM 1245 N N B MET A 1 183 ? 67.037 31.403 45.694 0.40 25.78 1358 MET A N 1
ATOM 1246 C CA A MET A 1 183 ? 67.181 30.298 46.642 0.60 27.22 1358 MET A CA 1
ATOM 1247 C CA B MET A 1 183 ? 67.185 30.288 46.611 0.40 27.10 1358 MET A CA 1
ATOM 1248 C C A MET A 1 183 ? 68.636 29.907 46.850 0.60 28.78 1358 MET A C 1
ATOM 1249 C C B MET A 1 183 ? 68.638 29.937 46.880 0.40 28.86 1358 MET A C 1
ATOM 1250 O O A MET A 1 183 ? 68.910 28.983 47.620 0.60 29.96 1358 MET A O 1
ATOM 1251 O O B MET A 1 183 ? 68.907 29.065 47.709 0.40 29.81 1358 MET A O 1
ATOM 1260 N N . VAL A 1 184 ? 69.577 30.615 46.219 1.00 29.62 1359 VAL A N 1
ATOM 1261 C CA . VAL A 1 184 ? 70.988 30.261 46.294 1.00 32.33 1359 VAL A CA 1
ATOM 1262 C C . VAL A 1 184 ? 71.880 31.418 46.705 1.00 38.80 1359 VAL A C 1
ATOM 1263 O O . VAL A 1 184 ? 73.049 31.187 47.049 1.00 44.34 1359 VAL A O 1
ATOM 1267 N N . GLY A 1 185 ? 71.421 32.662 46.640 1.00 42.87 1360 GLY A N 1
ATOM 1268 C CA . GLY A 1 185 ? 72.156 33.794 47.182 1.00 50.87 1360 GLY A CA 1
ATOM 1269 C C . GLY A 1 185 ? 73.600 34.021 46.749 1.00 56.67 1360 GLY A C 1
ATOM 1270 O O . GLY A 1 185 ? 74.094 33.431 45.788 1.00 58.48 1360 GLY A O 1
ATOM 1271 N N . ASN A 1 194 ? 69.697 27.078 55.100 1.00 60.98 1369 ASN A N 1
ATOM 1272 C CA . ASN A 1 194 ? 68.318 26.703 55.426 1.00 61.90 1369 ASN A CA 1
ATOM 1273 C C . ASN A 1 194 ? 67.539 26.339 54.171 1.00 56.11 1369 ASN A C 1
ATOM 1274 O O . ASN A 1 194 ? 66.913 25.263 54.124 1.00 54.26 1369 ASN A O 1
ATOM 1279 N N . PHE A 1 195 ? 67.574 27.239 53.170 1.00 51.73 1370 PHE A N 1
ATOM 1280 C CA . PHE A 1 195 ? 66.993 26.971 51.850 1.00 42.93 1370 PHE A CA 1
ATOM 1281 C C . PHE A 1 195 ? 67.484 25.664 51.278 1.00 36.49 1370 PHE A C 1
ATOM 1282 O O . PHE A 1 195 ? 66.942 25.203 50.255 1.00 29.82 1370 PHE A O 1
ATOM 1290 N N . LYS A 1 196 ? 68.489 25.062 51.914 1.00 34.93 1371 LYS A N 1
ATOM 1291 C CA . LYS A 1 196 ? 68.993 23.780 51.450 1.00 37.51 1371 LYS A CA 1
ATOM 1292 C C . LYS A 1 196 ? 67.868 22.768 51.349 1.00 33.90 1371 LYS A C 1
ATOM 1293 O O . LYS A 1 196 ? 67.867 21.932 50.446 1.00 32.72 1371 LYS A O 1
ATOM 1299 N N . GLU A 1 197 ? 66.902 22.822 52.278 1.00 29.10 1372 GLU A N 1
ATOM 1300 C CA . GLU A 1 197 ? 65.803 21.859 52.238 1.00 28.62 1372 GLU A CA 1
ATOM 1301 C C . GLU A 1 197 ? 64.994 21.994 50.959 1.00 27.45 1372 GLU A C 1
ATOM 1302 O O . GLU A 1 197 ? 64.529 20.998 50.394 1.00 27.10 1372 GLU A O 1
ATOM 1308 N N . MET A 1 198 ? 64.806 23.222 50.476 1.00 24.82 1373 MET A N 1
ATOM 1309 C CA . MET A 1 198 ? 64.111 23.372 49.209 1.00 23.26 1373 MET A CA 1
ATOM 1310 C C . MET A 1 198 ? 64.933 22.867 48.037 1.00 23.23 1373 MET A C 1
ATOM 1311 O O . MET A 1 198 ? 64.373 22.309 47.093 1.00 21.60 1373 MET A O 1
ATOM 1316 N N . LEU A 1 199 ? 66.238 23.130 48.031 1.00 23.29 1374 LEU A N 1
ATOM 1317 C CA . LEU A 1 199 ? 67.074 22.632 46.938 1.00 26.02 1374 LEU A CA 1
ATOM 1318 C C . LEU A 1 199 ? 67.170 21.116 46.973 1.00 28.23 1374 LEU A C 1
ATOM 1319 O O . LEU A 1 199 ? 67.193 20.461 45.926 1.00 26.00 1374 LEU A O 1
ATOM 1324 N N . ASP A 1 200 ? 67.239 20.540 48.181 1.00 29.67 1375 ASP A N 1
ATOM 1325 C CA . ASP A 1 200 ? 67.253 19.083 48.294 1.00 32.72 1375 ASP A CA 1
ATOM 1326 C C . ASP A 1 200 ? 65.965 18.476 47.748 1.00 27.76 1375 ASP A C 1
ATOM 1327 O O . ASP A 1 200 ? 65.998 17.421 47.100 1.00 25.73 1375 ASP A O 1
ATOM 1332 N N . ALA A 1 201 ? 64.813 19.082 48.075 1.00 24.91 1376 ALA A N 1
ATOM 1333 C CA . ALA A 1 201 ? 63.529 18.596 47.552 1.00 24.91 1376 ALA A CA 1
ATOM 1334 C C . ALA A 1 201 ? 63.531 18.571 46.031 1.00 25.91 1376 ALA A C 1
ATOM 1335 O O . ALA A 1 201 ? 63.021 17.632 45.409 1.00 25.97 1376 ALA A O 1
ATOM 1337 N N . LEU A 1 202 ? 63.990 19.659 45.408 1.00 26.59 1377 LEU A N 1
ATOM 1338 C CA . LEU A 1 202 ? 64.023 19.697 43.952 1.00 25.35 1377 LEU A CA 1
ATOM 1339 C C . LEU A 1 202 ? 64.984 18.659 43.398 1.00 28.43 1377 LEU A C 1
ATOM 1340 O O . LEU A 1 202 ? 64.691 17.980 42.404 1.00 25.66 1377 LEU A O 1
ATOM 1345 N N . ASN A 1 203 ? 66.154 18.563 44.012 1.00 26.20 1378 ASN A N 1
ATOM 1346 C CA . ASN A 1 203 ? 67.161 17.594 43.627 1.00 28.83 1378 ASN A CA 1
ATOM 1347 C C . ASN A 1 203 ? 66.600 16.182 43.557 1.00 29.67 1378 ASN A C 1
ATOM 1348 O O . ASN A 1 203 ? 67.036 15.382 42.738 1.00 28.17 1378 ASN A O 1
ATOM 1353 N N . ALA A 1 204 ? 65.706 15.836 44.467 1.0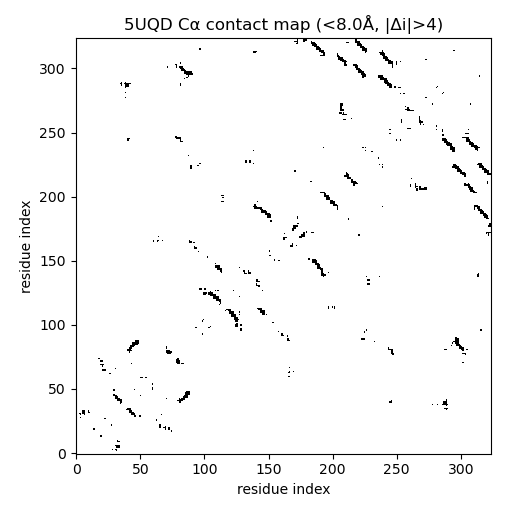0 28.96 1379 ALA A N 1
ATOM 1354 C CA . ALA A 1 204 ? 65.158 14.497 44.567 1.00 30.35 1379 ALA A CA 1
ATOM 1355 C C . ALA A 1 204 ? 63.872 14.299 43.775 1.00 27.11 1379 ALA A C 1
ATOM 1356 O O . ALA A 1 204 ? 63.346 13.183 43.776 1.00 27.65 1379 ALA A O 1
ATOM 1358 N N . ALA A 1 205 ? 63.317 15.356 43.177 1.00 22.63 1380 ALA A N 1
ATOM 1359 C CA . ALA A 1 205 ? 62.043 15.274 42.487 1.00 22.10 1380 ALA A CA 1
ATOM 1360 C C . ALA A 1 205 ? 62.220 14.586 41.121 1.00 25.41 1380 ALA A C 1
ATOM 1361 O O . ALA A 1 205 ? 63.333 14.535 40.578 1.00 26.13 1380 ALA A O 1
ATOM 1363 N N . PRO A 1 206 ? 61.128 14.088 40.523 1.00 25.65 1381 PRO A N 1
ATOM 1364 C CA . PRO A 1 206 ? 61.229 13.510 39.165 1.00 24.77 1381 PRO A CA 1
ATOM 1365 C C . PRO A 1 206 ? 61.833 14.494 38.176 1.00 20.58 1381 PRO A C 1
ATOM 1366 O O . PRO A 1 206 ? 61.567 15.691 38.235 1.00 20.58 1381 PRO A O 1
ATOM 1370 N N . PHE A 1 207 ? 62.711 13.976 37.310 1.00 21.65 1382 PHE A N 1
ATOM 1371 C CA . PHE A 1 207 ? 63.288 14.659 36.145 1.00 24.82 1382 PHE A CA 1
ATOM 1372 C C . PHE A 1 207 ? 64.404 15.642 36.504 1.00 25.40 1382 PHE A C 1
ATOM 1373 O O . PHE A 1 207 ? 65.328 15.826 35.704 1.00 25.75 1382 PHE A O 1
ATOM 1381 N N . LEU A 1 208 ? 64.348 16.268 37.678 1.00 23.53 1383 LEU A N 1
ATOM 1382 C CA . LEU A 1 208 ? 65.089 17.525 37.882 1.00 23.01 1383 LEU A CA 1
ATOM 1383 C C . LEU A 1 208 ? 66.564 17.336 38.220 1.00 23.90 1383 LEU A C 1
ATOM 1384 O O . LEU A 1 208 ? 67.364 18.228 37.926 1.00 26.43 1383 LEU A O 1
ATOM 1389 N N . GLY A 1 209 ? 66.928 16.243 38.875 1.00 25.27 1384 GLY A N 1
ATOM 1390 C CA . GLY A 1 209 ? 68.261 16.053 39.399 1.00 29.11 1384 GLY A CA 1
ATOM 1391 C C . GLY A 1 209 ? 69.356 16.362 38.390 1.00 29.76 1384 GLY A C 1
ATOM 1392 O O . GLY A 1 209 ? 70.228 17.204 38.636 1.00 29.34 1384 GLY A O 1
ATOM 1393 N N . PRO A 1 210 ? 69.307 15.711 37.225 1.00 28.35 1385 PRO A N 1
ATOM 1394 C CA . PRO A 1 210 ? 70.342 15.947 36.200 1.00 33.22 1385 PRO A CA 1
ATOM 1395 C C . PRO A 1 210 ? 70.365 17.359 35.626 1.00 30.65 1385 PRO A C 1
ATOM 1396 O O . PRO A 1 210 ? 71.399 17.765 35.075 1.00 33.11 1385 PRO A O 1
ATOM 1400 N N . ILE A 1 211 ? 69.268 18.103 35.671 1.00 27.86 1386 ILE A N 1
ATOM 1401 C CA . ILE A 1 211 ? 69.262 19.399 35.016 1.00 28.54 1386 ILE A CA 1
ATOM 1402 C C . ILE A 1 211 ? 69.161 20.539 36.021 1.00 26.30 1386 ILE A C 1
ATOM 1403 O O . ILE A 1 211 ? 68.826 21.665 35.651 1.00 24.85 1386 ILE A O 1
ATOM 1408 N N . MET A 1 212 ? 69.481 20.287 37.300 1.00 26.36 1387 MET A N 1
ATOM 1409 C CA . MET A 1 212 ? 69.729 21.397 38.193 1.00 28.28 1387 MET A CA 1
ATOM 1410 C C . MET A 1 212 ? 70.993 22.098 37.713 1.00 28.71 1387 MET A C 1
ATOM 1411 O O . MET A 1 212 ? 71.760 21.530 36.939 1.00 29.66 1387 MET A O 1
ATOM 1416 N N . PRO A 1 213 ? 71.242 23.336 38.147 1.00 29.58 1388 PRO A N 1
ATOM 1417 C CA . PRO A 1 213 ? 72.457 24.000 37.662 1.00 33.31 1388 PRO A CA 1
ATOM 1418 C C . PRO A 1 213 ? 73.712 23.211 37.992 1.00 34.92 1388 PRO A C 1
ATOM 1419 O O . PRO A 1 213 ? 74.711 23.286 37.255 1.00 34.38 1388 PRO A O 1
ATOM 1423 N N . TRP A 1 214 ? 73.685 22.447 39.091 1.00 32.41 1389 TRP A N 1
ATOM 1424 C CA . TRP A 1 214 ? 74.787 21.604 39.550 1.00 35.33 1389 TRP A CA 1
ATOM 1425 C C . TRP A 1 214 ? 74.624 20.130 39.170 1.00 35.60 1389 TRP A C 1
ATOM 1426 O O . TRP A 1 214 ? 75.396 19.298 39.644 1.00 35.26 1389 TRP A O 1
ATOM 1437 N N . GLY A 1 215 ? 73.638 19.783 38.326 1.00 34.48 1390 GLY A N 1
ATOM 1438 C CA . GLY A 1 215 ? 73.372 18.396 37.999 1.00 32.96 1390 GLY A CA 1
ATOM 1439 C C . GLY A 1 215 ? 74.265 17.810 36.896 1.00 33.55 1390 GLY A C 1
ATOM 1440 O O . GLY A 1 215 ? 75.057 18.495 36.247 1.00 35.12 1390 GLY A O 1
ATOM 1441 N N . ASP A 1 216 ? 74.119 16.492 36.715 1.00 34.28 1391 ASP A N 1
ATOM 1442 C CA . ASP A 1 216 ? 75.018 15.718 35.868 1.00 39.23 1391 ASP A CA 1
ATOM 1443 C C . ASP A 1 216 ? 75.046 16.211 34.426 1.00 36.09 1391 ASP A C 1
ATOM 1444 O O . ASP A 1 216 ? 76.042 15.995 33.720 1.00 38.19 1391 ASP A O 1
ATOM 1449 N N . PHE A 1 217 ? 73.971 16.831 33.960 1.00 34.97 1392 PHE A N 1
ATOM 1450 C CA . PHE A 1 217 ? 73.893 17.272 32.570 1.00 34.78 1392 PHE A CA 1
ATOM 1451 C C . PHE A 1 217 ? 74.403 18.698 32.388 1.00 37.69 1392 PHE A C 1
ATOM 1452 O O . PHE A 1 217 ? 74.462 19.187 31.253 1.00 36.97 1392 PHE A O 1
ATOM 1460 N N . SER A 1 218 ? 74.774 19.371 33.474 1.00 34.19 1393 SER A N 1
ATOM 1461 C CA . SER A 1 218 ? 75.223 20.753 33.442 1.00 39.94 1393 SER A CA 1
ATOM 1462 C C . SER A 1 218 ? 76.726 20.826 33.211 1.00 45.16 1393 SER A C 1
ATOM 1463 O O . SER A 1 218 ? 77.480 20.012 33.744 1.00 47.76 1393 SER A O 1
ATOM 1466 N N . GLU A 1 219 ? 77.165 21.824 32.435 1.00 48.17 1394 GLU A N 1
ATOM 1467 C CA . GLU A 1 219 ? 78.596 22.039 32.235 1.00 55.04 1394 GLU A CA 1
ATOM 1468 C C . GLU A 1 219 ? 79.279 22.753 33.401 1.00 57.36 1394 GLU A C 1
ATOM 1469 O O . GLU A 1 219 ? 80.498 22.961 33.345 1.00 59.95 1394 GLU A O 1
ATOM 1475 N N . VAL A 1 220 ? 78.549 23.116 34.452 1.00 58.14 1395 VAL A N 1
ATOM 1476 C CA . VAL A 1 220 ? 79.149 23.770 35.616 1.00 63.34 1395 VAL A CA 1
ATOM 1477 C C . VAL A 1 220 ? 79.089 22.889 36.870 1.00 63.75 1395 VAL A C 1
ATOM 1478 O O . VAL A 1 220 ? 78.652 21.735 36.820 1.00 63.46 1395 VAL A O 1
ATOM 1482 N N . THR A 1 227 ? 78.442 31.418 39.738 1.00 65.99 1402 THR A N 1
ATOM 1483 C CA . THR A 1 227 ? 77.326 31.184 38.821 1.00 65.91 1402 THR A CA 1
ATOM 1484 C C . THR A 1 227 ? 75.956 31.191 39.498 1.00 63.91 1402 THR A C 1
ATOM 1485 O O . THR A 1 227 ? 75.001 30.639 38.955 1.00 64.32 1402 THR A O 1
ATOM 1489 N N . SER A 1 228 ? 75.849 31.802 40.684 1.00 61.72 1403 SER A N 1
ATOM 1490 C CA . SER A 1 228 ? 74.560 31.891 41.373 1.00 56.96 1403 SER A CA 1
ATOM 1491 C C . SER A 1 228 ? 73.512 32.634 40.557 1.00 52.65 1403 SER A C 1
ATOM 1492 O O . SER A 1 228 ? 72.326 32.618 40.918 1.00 46.44 1403 SER A O 1
ATOM 1495 N N . ASP A 1 229 ? 73.922 33.287 39.470 1.00 55.03 1404 ASP A N 1
ATOM 1496 C CA . ASP A 1 229 ? 72.963 33.939 38.597 1.00 52.63 1404 ASP A CA 1
ATOM 1497 C C . ASP A 1 229 ? 71.984 32.955 37.983 1.00 43.04 1404 ASP A C 1
ATOM 1498 O O . ASP A 1 229 ? 70.890 33.368 37.595 1.00 43.65 1404 ASP A O 1
ATOM 1503 N N . ASP A 1 230 ? 72.330 31.664 37.936 1.00 36.26 1405 ASP A N 1
ATOM 1504 C CA . ASP A 1 230 ? 71.438 30.649 37.370 1.00 32.38 1405 ASP A CA 1
ATOM 1505 C C . ASP A 1 230 ? 70.218 30.355 38.233 1.00 30.53 1405 ASP A C 1
ATOM 1506 O O . ASP A 1 230 ? 69.292 29.723 37.744 1.00 24.53 1405 ASP A O 1
ATOM 1511 N N . GLY A 1 231 ? 70.191 30.742 39.516 1.00 25.06 1406 GLY A N 1
ATOM 1512 C CA . GLY A 1 231 ? 69.069 30.366 40.350 1.00 23.36 1406 GLY A CA 1
ATOM 1513 C C . GLY A 1 231 ? 69.321 29.021 41.000 1.00 23.52 1406 GLY A C 1
ATOM 1514 O O . GLY A 1 231 ? 70.449 28.582 41.042 1.00 28.27 1406 GLY A O 1
ATOM 1515 N N . PRO A 1 232 ? 68.273 28.326 41.454 1.00 22.99 1407 PRO A N 1
ATOM 1516 C CA . PRO A 1 232 ? 66.842 28.642 41.318 1.00 20.27 1407 PRO A CA 1
ATOM 1517 C C . PRO A 1 232 ? 66.373 29.919 42.029 1.00 20.00 1407 PRO A C 1
ATOM 1518 O O . PRO A 1 232 ? 66.969 30.395 43.034 1.00 21.43 1407 PRO A O 1
ATOM 1522 N N . ILE A 1 233 ? 65.334 30.498 41.454 1.00 18.82 1408 ILE A N 1
ATOM 1523 C CA . ILE A 1 233 ? 64.596 31.599 42.053 1.00 18.72 1408 ILE A CA 1
ATOM 1524 C C . ILE A 1 233 ? 63.145 31.189 42.239 1.00 20.84 1408 ILE A C 1
ATOM 1525 O O . ILE A 1 233 ? 62.611 30.352 41.510 1.00 21.24 1408 ILE A O 1
ATOM 1530 N N . PHE A 1 234 ? 62.500 31.776 43.242 1.00 18.28 1409 PHE A N 1
ATOM 1531 C CA . PHE A 1 234 ? 61.113 31.459 43.574 1.00 18.11 1409 PHE A CA 1
ATOM 1532 C C . PHE A 1 234 ? 60.276 32.721 43.420 1.00 17.78 1409 PHE A C 1
ATOM 1533 O O . PHE A 1 234 ? 60.689 33.806 43.856 1.00 17.97 1409 PHE A O 1
ATOM 1541 N N . TRP A 1 235 ? 59.074 32.585 42.880 1.00 17.32 1410 TRP A N 1
ATOM 1542 C CA . TRP A 1 235 ? 58.163 33.718 42.912 1.00 17.84 1410 TRP A CA 1
ATOM 1543 C C . TRP A 1 235 ? 56.718 33.247 42.873 1.00 17.79 1410 TRP A C 1
ATOM 1544 O O . TRP A 1 235 ? 56.431 32.060 42.686 1.00 17.41 1410 TRP A O 1
ATOM 1555 N N . VAL A 1 236 ? 55.798 34.203 43.074 1.00 16.55 1411 VAL A N 1
ATOM 1556 C CA . VAL A 1 236 ? 54.372 33.909 43.160 1.00 16.14 1411 VAL A CA 1
ATOM 1557 C C . VAL A 1 236 ? 53.633 34.968 42.366 1.00 17.30 1411 VAL A C 1
ATOM 1558 O O . VAL A 1 236 ? 53.926 36.162 42.508 1.00 16.01 1411 VAL A O 1
ATOM 1562 N N . ARG A 1 237 ? 52.692 34.519 41.513 1.00 14.49 1412 ARG A N 1
ATOM 1563 C CA . ARG A 1 237 ? 51.838 35.397 40.729 1.00 17.46 1412 ARG A CA 1
ATOM 1564 C C . ARG A 1 237 ? 50.379 35.175 41.122 1.00 18.72 1412 ARG A C 1
ATOM 1565 O O . ARG A 1 237 ? 49.966 34.030 41.312 1.00 18.18 1412 ARG A O 1
ATOM 1573 N N . PRO A 1 238 ? 49.563 36.231 41.225 1.00 17.84 1413 PRO A N 1
ATOM 1574 C CA . PRO A 1 238 ? 48.203 36.050 41.755 1.00 16.08 1413 PRO A CA 1
ATOM 1575 C C . PRO A 1 238 ? 47.150 35.708 40.709 1.00 16.95 1413 PRO A C 1
ATOM 1576 O O . PRO A 1 238 ? 46.033 35.340 41.089 1.00 17.27 1413 PRO A O 1
ATOM 1580 N N . GLY A 1 239 ? 47.461 35.846 39.433 1.00 14.90 1414 GLY A N 1
ATOM 1581 C CA . GLY A 1 239 ? 46.508 35.537 38.364 1.00 15.09 1414 GLY A CA 1
ATOM 1582 C C . GLY A 1 239 ? 45.852 36.785 37.808 1.00 17.03 1414 GLY A C 1
ATOM 1583 O O . GLY A 1 239 ? 45.561 37.724 38.559 1.00 15.78 1414 GLY A O 1
ATOM 1584 N N . GLU A 1 240 ? 45.635 36.823 36.490 1.00 16.54 1415 GLU A N 1
ATOM 1585 C CA . GLU A 1 240 ? 44.962 37.976 35.885 1.00 16.41 1415 GLU A CA 1
ATOM 1586 C C . GLU A 1 240 ? 43.581 38.130 36.479 1.00 17.51 1415 GLU A C 1
ATOM 1587 O O . GLU A 1 240 ? 42.908 37.138 36.752 1.00 18.83 1415 GLU A O 1
ATOM 1593 N N . GLN A 1 241 ? 43.150 39.377 36.681 1.00 17.29 1416 GLN A N 1
ATOM 1594 C CA . GLN A 1 241 ? 41.909 39.579 37.400 1.00 18.18 1416 GLN A CA 1
ATOM 1595 C C . GLN A 1 241 ? 41.555 41.042 37.259 1.00 19.46 1416 GLN A C 1
ATOM 1596 O O . GLN A 1 241 ? 42.418 41.857 36.959 1.00 19.64 1416 GLN A O 1
ATOM 1602 N N . MET A 1 242 ? 40.288 41.355 37.457 1.00 20.51 1417 MET A N 1
ATOM 1603 C CA . MET A 1 242 ? 39.840 42.743 37.484 1.00 22.94 1417 MET A CA 1
ATOM 1604 C C . MET A 1 242 ? 39.946 43.243 38.912 1.00 25.63 1417 MET A C 1
ATOM 1605 O O . MET A 1 242 ? 39.597 42.519 39.848 1.00 24.54 1417 MET A O 1
ATOM 1610 N N . VAL A 1 243 ? 40.367 44.490 39.064 1.00 23.81 1418 VAL A N 1
ATOM 1611 C CA . VAL A 1 243 ? 40.631 45.012 40.400 1.00 25.18 1418 VAL A CA 1
ATOM 1612 C C . VAL A 1 243 ? 39.840 46.303 40.566 1.00 33.40 1418 VAL A C 1
ATOM 1613 O O . VAL A 1 243 ? 39.868 47.176 39.681 1.00 33.37 1418 VAL A O 1
ATOM 1617 N N . PRO A 1 244 ? 39.095 46.457 41.669 1.00 40.55 1419 PRO A N 1
ATOM 1618 C CA . PRO A 1 244 ? 38.294 47.653 41.970 1.00 45.75 1419 PRO A CA 1
ATOM 1619 C C . PRO A 1 244 ? 39.069 48.735 42.707 1.00 45.80 1419 PRO A C 1
ATOM 1620 O O . PRO A 1 244 ? 40.249 48.498 42.953 1.00 45.75 1419 PRO A O 1
ATOM 1624 N N . GLU A 1 267 ? 36.473 49.352 38.221 1.00 47.54 1442 GLU A N 1
ATOM 1625 C CA . GLU A 1 267 ? 37.320 48.156 37.965 1.00 45.81 1442 GLU A CA 1
ATOM 1626 C C . GLU A 1 267 ? 38.359 48.326 36.855 1.00 44.34 1442 GLU A C 1
ATOM 1627 O O . GLU A 1 267 ? 38.088 48.920 35.819 1.00 46.59 1442 GLU A O 1
ATOM 1633 N N . THR A 1 268 ? 39.533 47.731 37.024 1.00 42.37 1443 THR A N 1
ATOM 1634 C CA . THR A 1 268 ? 40.522 47.734 35.958 1.00 41.82 1443 THR A CA 1
ATOM 1635 C C . THR A 1 268 ? 41.290 46.416 35.948 1.00 33.48 1443 THR A C 1
ATOM 1636 O O . THR A 1 268 ? 41.430 45.756 36.976 1.00 29.53 1443 THR A O 1
ATOM 1640 N N . ALA A 1 269 ? 41.767 46.028 34.769 1.00 31.28 1444 ALA A N 1
ATOM 1641 C CA . ALA A 1 269 ? 42.439 44.740 34.635 1.00 30.75 1444 ALA A CA 1
ATOM 1642 C C . ALA A 1 269 ? 43.806 44.789 35.303 1.00 29.25 1444 ALA A C 1
ATOM 1643 O O . ALA A 1 269 ? 44.523 45.790 35.206 1.00 29.82 1444 ALA A O 1
ATOM 1645 N N . PHE A 1 270 ? 44.149 43.724 36.045 1.00 22.55 1445 PHE A N 1
ATOM 1646 C CA . PHE A 1 270 ? 45.537 43.438 36.384 1.00 22.33 1445 PHE A CA 1
ATOM 1647 C C . PHE A 1 270 ? 46.020 42.402 35.374 1.00 21.26 1445 PHE A C 1
ATOM 1648 O O . PHE A 1 270 ? 45.545 41.258 35.366 1.00 21.35 1445 PHE A O 1
ATOM 1656 N N . ASN A 1 271 ? 46.919 42.813 34.484 1.00 20.77 1446 ASN A N 1
ATOM 1657 C CA . ASN A 1 271 ? 47.517 41.910 33.499 1.00 20.93 1446 ASN A CA 1
ATOM 1658 C C . ASN A 1 271 ? 48.713 41.240 34.139 1.00 19.39 1446 ASN A C 1
ATOM 1659 O O . ASN A 1 271 ? 49.564 41.920 34.704 1.00 24.89 1446 ASN A O 1
ATOM 1664 N N . ASP A 1 272 ? 48.775 39.908 34.065 1.00 17.25 1447 ASP A N 1
ATOM 1665 C CA . ASP A 1 272 ? 49.748 39.142 34.861 1.00 17.32 1447 ASP A CA 1
ATOM 1666 C C . ASP A 1 272 ? 50.623 38.445 33.832 1.00 20.71 1447 ASP A C 1
ATOM 1667 O O . ASP A 1 272 ? 50.323 37.319 33.446 1.00 17.67 1447 ASP A O 1
ATOM 1672 N N A ARG A 1 273 ? 51.689 39.110 33.389 0.50 20.24 1448 ARG A N 1
ATOM 1673 N N B ARG A 1 273 ? 51.700 39.123 33.406 0.50 20.16 1448 ARG A N 1
ATOM 1674 C CA A ARG A 1 273 ? 52.339 38.709 32.145 0.50 22.42 1448 ARG A CA 1
ATOM 1675 C CA B ARG A 1 273 ? 52.333 38.898 32.103 0.50 23.13 1448 ARG A CA 1
ATOM 1676 C C A ARG A 1 273 ? 53.820 39.020 32.183 0.50 24.64 1448 ARG A C 1
ATOM 1677 C C B ARG A 1 273 ? 53.843 39.058 32.180 0.50 24.70 1448 ARG A C 1
ATOM 1678 O O A ARG A 1 273 ? 54.248 40.008 32.791 0.50 26.03 1448 ARG A O 1
ATOM 1679 O O B ARG A 1 273 ? 54.331 39.974 32.851 0.50 26.34 1448 ARG A O 1
ATOM 1694 N N . THR A 1 274 ? 54.568 38.209 31.434 1.00 23.67 1449 THR A N 1
ATOM 1695 C CA . THR A 1 274 ? 55.997 38.353 31.177 1.00 25.87 1449 THR A CA 1
ATOM 1696 C C . THR A 1 274 ? 56.138 38.500 29.664 1.00 24.56 1449 THR A C 1
ATOM 1697 O O . THR A 1 274 ? 55.767 37.573 28.939 1.00 25.18 1449 THR A O 1
ATOM 1701 N N . ASN A 1 275 ? 56.700 39.621 29.196 1.00 22.51 1450 ASN A N 1
ATOM 1702 C CA . ASN A 1 275 ? 56.833 39.813 27.755 1.00 24.88 1450 ASN A CA 1
ATOM 1703 C C . ASN A 1 275 ? 57.811 38.813 27.164 1.00 21.20 1450 ASN A C 1
ATOM 1704 O O . ASN A 1 275 ? 58.631 38.219 27.873 1.00 21.55 1450 ASN A O 1
ATOM 1709 N N . ALA A 1 276 ? 57.774 38.721 25.827 1.00 18.41 1451 ALA A N 1
ATOM 1710 C CA . ALA A 1 276 ? 58.592 37.758 25.107 1.00 21.73 1451 ALA A CA 1
ATOM 1711 C C . ALA A 1 276 ? 60.078 38.019 25.356 1.00 23.24 1451 ALA A C 1
ATOM 1712 O O . ALA A 1 276 ? 60.541 39.167 25.315 1.00 23.89 1451 ALA A O 1
ATOM 1714 N N . HIS A 1 277 ? 60.811 36.944 25.641 1.00 21.66 1452 HIS A N 1
ATOM 1715 C CA . HIS A 1 277 ? 62.242 37.040 25.854 1.00 21.37 1452 HIS A CA 1
ATOM 1716 C C . HIS A 1 277 ? 62.901 35.705 25.510 1.00 21.77 1452 HIS A C 1
ATOM 1717 O O . HIS A 1 277 ? 62.241 34.648 25.427 1.00 19.75 1452 HIS A O 1
ATOM 1724 N N . ALA A 1 278 ? 64.232 35.758 25.374 1.00 21.51 1453 ALA A N 1
ATOM 1725 C CA . ALA A 1 278 ? 65.090 34.582 25.400 1.00 21.91 1453 ALA A CA 1
ATOM 1726 C C . ALA A 1 278 ? 65.894 34.592 26.697 1.00 25.68 1453 ALA A C 1
ATOM 1727 O O . ALA A 1 278 ? 66.426 35.640 27.089 1.00 26.29 1453 ALA A O 1
ATOM 1729 N N . ASP A 1 279 ? 65.968 33.447 27.373 1.00 21.38 1454 ASP A N 1
ATOM 1730 C CA . ASP A 1 279 ? 66.760 33.364 28.599 1.00 22.20 1454 ASP A CA 1
ATOM 1731 C C . ASP A 1 279 ? 68.243 33.288 28.298 1.00 22.89 1454 ASP A C 1
ATOM 1732 O O . ASP A 1 279 ? 68.656 32.640 27.339 1.00 23.14 1454 ASP A O 1
ATOM 1737 N N . GLN A 1 280 ? 69.057 33.929 29.156 1.00 23.29 1455 GLN A N 1
ATOM 1738 C CA . GLN A 1 280 ? 70.469 34.113 28.893 1.00 25.02 1455 GLN A CA 1
ATOM 1739 C C . GLN A 1 280 ? 71.267 34.009 30.188 1.00 27.86 1455 GLN A C 1
ATOM 1740 O O . GLN A 1 280 ? 70.755 34.320 31.259 1.00 25.68 1455 GLN A O 1
ATOM 1746 N N . VAL A 1 281 ? 72.498 33.533 30.070 1.00 28.08 1456 VAL A N 1
ATOM 1747 C CA . VAL A 1 281 ? 73.525 33.776 31.083 1.00 34.29 1456 VAL A CA 1
ATOM 1748 C C . VAL A 1 281 ? 74.118 35.143 30.773 1.00 42.11 1456 VAL A C 1
ATOM 1749 O O . VAL A 1 281 ? 74.577 35.378 29.650 1.00 41.97 1456 VAL A O 1
ATOM 1753 N N . ARG A 1 282 ? 74.076 36.060 31.742 1.00 47.30 1457 ARG A N 1
ATOM 1754 C CA . ARG A 1 282 ? 74.559 37.426 31.485 1.00 53.20 1457 ARG A CA 1
ATOM 1755 C C . ARG A 1 282 ? 75.739 37.792 32.385 1.00 58.89 1457 ARG A C 1
ATOM 1756 O O . ARG A 1 282 ? 75.714 37.497 33.574 1.00 60.69 1457 ARG A O 1
ATOM 1764 N N . VAL A 1 319 ? 77.136 37.562 27.268 1.00 42.95 1494 VAL A N 1
ATOM 1765 C CA . VAL A 1 319 ? 75.773 37.040 27.079 1.00 44.12 1494 VAL A CA 1
ATOM 1766 C C . VAL A 1 319 ? 75.745 35.774 26.202 1.00 42.34 1494 VAL A C 1
ATOM 1767 O O . VAL A 1 319 ? 76.172 35.788 25.038 1.00 43.99 1494 VAL A O 1
ATOM 1771 N N . LYS A 1 320 ? 75.229 34.681 26.764 1.00 39.92 1495 LYS A N 1
ATOM 1772 C CA . LYS A 1 320 ? 75.070 33.416 26.064 1.00 39.29 1495 LYS A CA 1
ATOM 1773 C C . LYS A 1 320 ? 73.661 32.894 26.315 1.00 31.69 1495 LYS A C 1
ATOM 1774 O O . LYS A 1 320 ? 73.145 33.004 27.426 1.00 30.63 1495 LYS A O 1
ATOM 1780 N N A SER A 1 321 ? 73.030 32.342 25.281 0.50 29.27 1496 SER A N 1
ATOM 1781 N N B SER A 1 321 ? 73.041 32.317 25.291 0.50 29.28 1496 SER A N 1
ATOM 1782 C CA A SER A 1 321 ? 71.721 31.733 25.490 0.50 27.37 1496 SER A CA 1
ATOM 1783 C CA B SER A 1 321 ? 71.720 31.735 25.494 0.50 27.36 1496 SER A CA 1
ATOM 1784 C C A SER A 1 321 ? 71.838 30.544 26.447 0.50 29.35 1496 SER A C 1
ATOM 1785 C C B SER A 1 321 ? 71.813 30.491 26.377 0.50 29.45 1496 SER A C 1
ATOM 1786 O O A SER A 1 321 ? 72.904 29.943 26.599 0.50 32.79 1496 SER A O 1
ATOM 1787 O O B SER A 1 321 ? 72.838 29.805 26.410 0.50 32.79 1496 SER A O 1
ATOM 1792 N N . THR A 1 322 ? 70.723 30.194 27.089 1.00 25.25 1497 THR A N 1
ATOM 1793 C CA . THR A 1 322 ? 70.730 29.087 28.027 1.00 24.89 1497 THR A CA 1
ATOM 1794 C C . THR A 1 322 ? 69.380 28.389 28.043 1.00 23.33 1497 THR A C 1
ATOM 1795 O O . THR A 1 322 ? 68.350 28.961 27.666 1.00 22.72 1497 THR A O 1
ATOM 1799 N N . ALA A 1 323 ? 69.374 27.151 28.544 1.00 23.28 1498 ALA A N 1
ATOM 1800 C CA . ALA A 1 323 ? 68.103 26.485 28.798 1.00 21.91 1498 ALA A CA 1
ATOM 1801 C C . ALA A 1 323 ? 67.511 26.989 30.105 1.00 22.83 1498 ALA A C 1
ATOM 1802 O O . ALA A 1 323 ? 68.235 27.415 30.997 1.00 22.41 1498 ALA A O 1
ATOM 1804 N N . ALA A 1 324 ? 66.181 26.893 30.222 1.00 19.61 1499 ALA A N 1
ATOM 1805 C CA . ALA A 1 324 ? 65.468 27.225 31.455 1.00 18.70 1499 ALA A CA 1
ATOM 1806 C C . ALA A 1 324 ? 64.584 26.053 31.851 1.00 18.07 1499 ALA A C 1
ATOM 1807 O O . ALA A 1 324 ? 64.066 25.325 30.998 1.00 17.88 1499 ALA A O 1
ATOM 1809 N N . VAL A 1 325 ? 64.415 25.857 33.161 1.00 17.92 1500 VAL A N 1
ATOM 1810 C CA . VAL A 1 325 ? 63.641 24.738 33.693 1.00 19.04 1500 VAL A CA 1
ATOM 1811 C C . VAL A 1 325 ? 62.759 25.342 34.764 1.00 20.79 1500 VAL A C 1
ATOM 1812 O O . VAL A 1 325 ? 63.251 26.176 35.524 1.00 18.16 1500 VAL A O 1
ATOM 1816 N N . GLY A 1 326 ? 61.474 24.957 34.807 1.00 18.63 1501 GLY A N 1
ATOM 1817 C CA . GLY A 1 326 ? 60.566 25.505 35.808 1.00 20.17 1501 GLY A CA 1
ATOM 1818 C C . GLY A 1 326 ? 59.651 24.463 36.419 1.00 17.43 1501 GLY A C 1
ATOM 1819 O O . GLY A 1 326 ? 59.401 23.392 35.851 1.00 16.17 1501 GLY A O 1
ATOM 1820 N N . VAL A 1 327 ? 59.140 24.816 37.618 1.00 15.94 1502 VAL A N 1
ATOM 1821 C CA . VAL A 1 327 ? 58.254 23.966 38.410 1.00 15.26 1502 VAL A CA 1
ATOM 1822 C C . VAL A 1 327 ? 57.084 24.837 38.861 1.00 17.62 1502 VAL A C 1
ATOM 1823 O O . VAL A 1 327 ? 57.306 25.905 39.455 1.00 18.04 1502 VAL A O 1
ATOM 1827 N N . LEU A 1 328 ? 55.852 24.373 38.622 1.00 15.69 1503 LEU A N 1
ATOM 1828 C CA . LEU A 1 328 ? 54.637 25.151 38.915 1.00 13.66 1503 LEU A CA 1
ATOM 1829 C C . LEU A 1 328 ? 53.810 24.486 39.998 1.00 15.37 1503 LEU A C 1
ATOM 1830 O O . LEU A 1 328 ? 53.523 23.300 39.892 1.00 15.29 1503 LEU A O 1
ATOM 1835 N N . GLN A 1 329 ? 53.389 25.256 41.005 1.00 14.26 1504 GLN A N 1
ATOM 1836 C CA . GLN A 1 329 ? 52.464 24.776 42.038 1.00 15.25 1504 GLN A CA 1
ATOM 1837 C C . GLN A 1 329 ? 51.307 25.760 42.121 1.00 19.31 1504 GLN A C 1
ATOM 1838 O O . GLN A 1 329 ? 51.528 26.974 42.143 1.00 18.35 1504 GLN A O 1
ATOM 1844 N N . GLY A 1 330 ? 50.077 25.251 42.133 1.00 19.41 1505 GLY A N 1
ATOM 1845 C CA . GLY A 1 330 ? 48.930 26.131 42.369 1.00 18.99 1505 GLY A CA 1
ATOM 1846 C C . GLY A 1 330 ? 48.919 26.618 43.809 1.00 18.03 1505 GLY A C 1
ATOM 1847 O O . GLY A 1 330 ? 49.437 25.975 44.703 1.00 18.65 1505 GLY A O 1
ATOM 1848 N N . ILE A 1 331 ? 48.375 27.818 44.033 1.00 17.94 1506 ILE A N 1
ATOM 1849 C CA . ILE A 1 331 ? 48.299 28.378 45.381 1.00 17.29 1506 ILE A CA 1
ATOM 1850 C C . ILE A 1 331 ? 47.070 27.775 46.050 1.00 25.00 1506 ILE A C 1
ATOM 1851 O O . ILE A 1 331 ? 45.962 27.853 45.508 1.00 31.06 1506 ILE A O 1
ATOM 1856 N N . ARG A 1 332 ? 47.260 27.165 47.193 1.00 28.71 1507 ARG A N 1
ATOM 1857 C CA . ARG A 1 332 ? 46.154 26.510 47.871 1.00 36.97 1507 ARG A CA 1
ATOM 1858 C C . ARG A 1 332 ? 46.241 26.790 49.362 1.00 37.77 1507 ARG A C 1
ATOM 1859 O O . 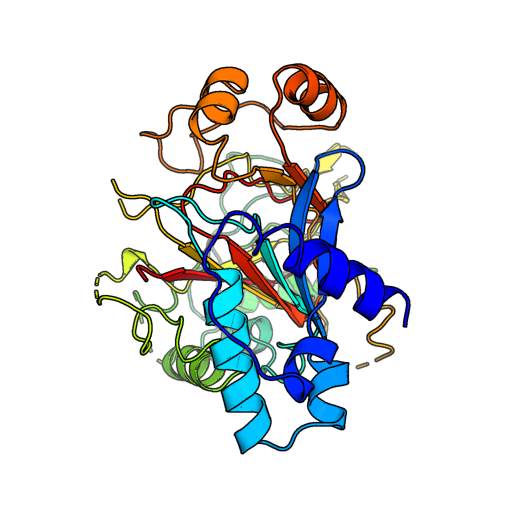ARG A 1 332 ? 47.334 26.911 49.933 1.00 37.38 1507 ARG A O 1
ATOM 1867 N N . ASN A 1 333 ? 45.085 26.947 49.988 1.00 35.81 1508 ASN A N 1
ATOM 1868 C CA . ASN A 1 333 ? 45.074 27.175 51.419 1.00 39.08 1508 ASN A CA 1
ATOM 1869 C C . ASN A 1 333 ? 44.933 25.815 52.089 1.00 45.85 1508 ASN A C 1
ATOM 1870 O O . ASN A 1 333 ? 43.920 25.139 51.874 1.00 47.10 1508 ASN A O 1
ATOM 1875 N N . PRO A 1 334 ? 45.930 25.347 52.847 1.00 51.57 1509 PRO A N 1
ATOM 1876 C CA . PRO A 1 334 ? 45.846 24.076 53.592 1.00 56.80 1509 PRO A CA 1
ATOM 1877 C C . PRO A 1 334 ? 44.730 24.040 54.636 1.00 60.50 1509 PRO A C 1
ATOM 1878 O O . PRO A 1 334 ? 44.434 25.060 55.262 1.00 62.36 1509 PRO A O 1
ATOM 1882 N N . TYR A 1 342 ? 40.109 15.658 44.650 1.00 38.00 1517 TYR A N 1
ATOM 1883 C CA . TYR A 1 342 ? 41.057 16.221 43.663 1.00 38.13 1517 TYR A CA 1
ATOM 1884 C C . TYR A 1 342 ? 41.249 15.299 42.482 1.00 34.06 1517 TYR A C 1
ATOM 1885 O O . TYR A 1 342 ? 41.701 14.165 42.650 1.00 34.07 1517 TYR A O 1
ATOM 1894 N N . TYR A 1 343 ? 40.925 15.782 41.276 1.00 29.36 1518 TYR A N 1
ATOM 1895 C CA . TYR A 1 343 ? 41.122 15.009 40.061 1.00 27.31 1518 TYR A CA 1
ATOM 1896 C C . TYR A 1 343 ? 42.199 15.697 39.251 1.00 22.60 1518 TYR A C 1
ATOM 1897 O O . TYR A 1 343 ? 42.009 16.847 38.829 1.00 19.11 1518 TYR A O 1
ATOM 1906 N N . GLU A 1 344 ? 43.336 15.012 39.051 1.00 20.52 1519 GLU A N 1
ATOM 1907 C CA . GLU A 1 344 ? 44.448 15.663 38.346 1.00 21.37 1519 GLU A CA 1
ATOM 1908 C C . GLU A 1 344 ? 44.035 16.142 36.971 1.00 21.01 1519 GLU A C 1
ATOM 1909 O O . GLU A 1 344 ? 44.603 17.110 36.457 1.00 19.01 1519 GLU A O 1
ATOM 1915 N N . ASP A 1 345 ? 43.105 15.438 36.324 1.00 20.06 1520 ASP A N 1
ATOM 1916 C CA . ASP A 1 345 ? 42.738 15.837 34.977 1.00 18.37 1520 ASP A CA 1
ATOM 1917 C C . ASP A 1 345 ? 41.971 17.145 34.963 1.00 17.46 1520 ASP A C 1
ATOM 1918 O O . ASP A 1 345 ? 41.871 17.776 33.902 1.00 19.71 1520 ASP A O 1
ATOM 1923 N N . GLU A 1 346 ? 41.418 17.558 36.096 1.00 17.97 1521 GLU A N 1
ATOM 1924 C CA . GLU A 1 346 ? 40.764 18.853 36.224 1.00 18.42 1521 GLU A CA 1
ATOM 1925 C C . GLU A 1 346 ? 41.616 19.904 36.920 1.00 19.16 1521 GLU A C 1
ATOM 1926 O O . GLU A 1 346 ? 41.089 20.977 37.257 1.00 17.39 1521 GLU A O 1
ATOM 1932 N N . ARG A 1 347 ? 42.908 19.649 37.151 1.00 15.80 1522 ARG A N 1
ATOM 1933 C CA . ARG A 1 347 ? 43.728 20.625 37.873 1.00 16.36 1522 ARG A CA 1
ATOM 1934 C C . ARG A 1 347 ? 43.879 21.910 37.048 1.00 15.17 1522 ARG A C 1
ATOM 1935 O O . ARG A 1 347 ? 43.763 21.913 35.821 1.00 17.16 1522 ARG A O 1
ATOM 1943 N N . LYS A 1 348 ? 44.045 23.036 37.733 1.00 16.43 1523 LYS A N 1
ATOM 1944 C CA . LYS A 1 348 ? 43.907 24.315 37.035 1.00 16.54 1523 LYS A CA 1
ATOM 1945 C C . LYS A 1 348 ? 45.023 24.565 36.034 1.00 15.08 1523 LYS A C 1
ATOM 1946 O O . LYS A 1 348 ? 46.160 24.130 36.224 1.00 14.59 1523 LYS A O 1
ATOM 1952 N N . ALA A 1 349 ? 44.665 25.215 34.913 1.00 11.73 1524 ALA A N 1
ATOM 1953 C CA . ALA A 1 349 ? 45.672 25.832 34.044 1.00 12.52 1524 ALA A CA 1
ATOM 1954 C C . ALA A 1 349 ? 46.222 27.045 34.780 1.00 15.11 1524 ALA A C 1
ATOM 1955 O O . ALA A 1 349 ? 45.445 27.859 35.303 1.00 16.38 1524 ALA A O 1
ATOM 1957 N N . VAL A 1 350 ? 47.549 27.154 34.871 1.00 13.54 1525 VAL A N 1
ATOM 1958 C CA . VAL A 1 350 ? 48.144 28.277 35.593 1.00 15.18 1525 VAL A CA 1
ATOM 1959 C C . VAL A 1 350 ? 48.889 29.250 34.682 1.00 13.83 1525 VAL A C 1
ATOM 1960 O O . VAL A 1 350 ? 48.958 30.448 35.013 1.00 15.66 1525 VAL A O 1
ATOM 1964 N N . LYS A 1 351 ? 49.465 28.785 33.579 1.00 14.77 1526 LYS A N 1
ATOM 1965 C CA . LYS A 1 351 ? 50.111 29.677 32.602 1.00 15.37 1526 LYS A CA 1
ATOM 1966 C C . LYS A 1 351 ? 49.559 29.385 31.228 1.00 14.99 1526 LYS A C 1
ATOM 1967 O O . LYS A 1 351 ? 49.286 28.228 30.902 1.00 13.21 1526 LYS A O 1
ATOM 1973 N N . GLU A 1 352 ? 49.379 30.439 30.439 1.00 15.18 1527 GLU A N 1
ATOM 1974 C CA . GLU A 1 352 ? 49.291 30.312 28.980 1.00 13.53 1527 GLU A CA 1
ATOM 1975 C C . GLU A 1 352 ? 50.629 30.739 28.388 1.00 12.54 1527 GLU A C 1
ATOM 1976 O O . GLU A 1 352 ? 51.116 31.832 28.682 1.00 15.23 1527 GLU A O 1
ATOM 1982 N N A VAL A 1 353 ? 51.180 29.899 27.509 0.60 14.80 1528 VAL A N 1
ATOM 1983 N N B VAL A 1 353 ? 51.256 29.874 27.588 0.40 14.71 1528 VAL A N 1
ATOM 1984 C CA A VAL A 1 353 ? 52.565 29.993 27.067 0.60 13.97 1528 VAL A CA 1
ATOM 1985 C CA B VAL A 1 353 ? 52.613 30.145 27.122 0.40 13.98 1528 VAL A CA 1
ATOM 1986 C C A VAL A 1 353 ? 52.588 30.127 25.556 0.60 13.39 1528 VAL A C 1
ATOM 1987 C C B VAL A 1 353 ? 52.664 30.102 25.606 0.40 13.37 1528 VAL A C 1
ATOM 1988 O O A VAL A 1 353 ? 51.848 29.425 24.865 0.60 12.51 1528 VAL A O 1
ATOM 1989 O O B VAL A 1 353 ? 52.061 29.233 24.968 0.40 12.93 1528 VAL A O 1
ATOM 1996 N N . ILE A 1 354 ? 53.418 31.033 25.046 1.00 12.14 1529 ILE A N 1
ATOM 1997 C CA . ILE A 1 354 ? 53.737 31.049 23.616 1.00 12.47 1529 ILE A CA 1
ATOM 1998 C C . ILE A 1 354 ? 55.231 30.784 23.526 1.00 15.63 1529 ILE A C 1
ATOM 1999 O O . ILE A 1 354 ? 56.002 31.478 24.194 1.00 15.25 1529 ILE A O 1
ATOM 2004 N N . VAL A 1 355 ? 55.638 29.749 22.762 1.00 14.18 1530 VAL A N 1
ATOM 2005 C CA . VAL A 1 355 ? 57.059 29.490 22.523 1.00 12.05 1530 VAL A CA 1
ATOM 2006 C C . VAL A 1 355 ? 57.307 29.541 21.022 1.00 15.35 1530 VAL A C 1
ATOM 2007 O O . VAL A 1 355 ? 56.520 29.017 20.240 1.00 16.35 1530 VAL A O 1
ATOM 2011 N N . PHE A 1 356 ? 58.445 30.086 20.641 1.00 13.56 1531 PHE A N 1
ATOM 2012 C CA . PHE A 1 356 ? 58.822 30.117 19.239 1.00 14.51 1531 PHE A CA 1
ATOM 2013 C C . PHE A 1 356 ? 59.890 29.085 18.990 1.00 15.85 1531 PHE A C 1
ATOM 2014 O O . PHE A 1 356 ? 60.779 28.899 19.819 1.00 17.72 1531 PHE A O 1
ATOM 2022 N N . ASP A 1 357 ? 59.824 28.444 17.808 1.00 16.28 1532 ASP A N 1
ATOM 2023 C CA . ASP A 1 357 ? 60.874 27.525 17.406 1.00 17.91 1532 ASP A CA 1
ATOM 2024 C C . ASP A 1 357 ? 62.248 28.206 17.496 1.00 18.18 1532 ASP A C 1
ATOM 2025 O O . ASP A 1 357 ? 62.422 29.341 17.043 1.00 16.94 1532 ASP A O 1
ATOM 2030 N N . ALA A 1 358 ? 63.236 27.492 18.068 1.00 16.44 1533 ALA A N 1
ATOM 2031 C CA . ALA A 1 358 ? 64.578 28.043 18.198 1.00 17.84 1533 ALA A CA 1
ATOM 2032 C C . ALA A 1 358 ? 65.185 28.365 16.846 1.00 19.50 1533 ALA A C 1
ATOM 2033 O O . ALA A 1 358 ? 66.050 29.242 16.746 1.00 18.89 1533 ALA A O 1
ATOM 2035 N N A HIS A 1 359 ? 64.749 27.664 15.797 0.50 19.53 1534 HIS A N 1
ATOM 2036 N N B HIS A 1 359 ? 64.770 27.653 15.794 0.50 19.55 1534 HIS A N 1
ATOM 2037 C CA A HIS A 1 359 ? 65.227 27.927 14.447 0.50 22.25 1534 HIS A CA 1
ATOM 2038 C CA B HIS A 1 359 ? 65.262 27.968 14.458 0.50 22.24 1534 HIS A CA 1
ATOM 2039 C C A HIS A 1 359 ? 64.854 29.325 13.967 0.50 21.79 1534 HIS A C 1
ATOM 2040 C C B HIS A 1 359 ? 64.944 29.403 14.073 0.50 21.70 1534 HIS A C 1
ATOM 2041 O O A HIS A 1 359 ? 65.504 29.858 13.060 0.50 23.79 1534 HIS A O 1
ATOM 2042 O O B HIS A 1 359 ? 65.715 30.039 13.343 0.50 24.01 1534 HIS A O 1
ATOM 2055 N N . ASP A 1 360 ? 63.813 29.915 14.549 1.00 19.14 1535 ASP A N 1
ATOM 2056 C CA . ASP A 1 360 ? 63.289 31.201 14.139 1.00 22.94 1535 ASP A CA 1
ATOM 2057 C C . ASP A 1 360 ? 63.691 32.341 15.090 1.00 21.32 1535 ASP A C 1
ATOM 2058 O O . ASP A 1 360 ? 63.130 33.434 14.980 1.00 20.49 1535 ASP A O 1
ATOM 2063 N N . LEU A 1 361 ? 64.697 32.118 15.963 1.00 19.54 1536 LEU A N 1
ATOM 2064 C CA . LEU A 1 361 ? 65.148 33.156 16.895 1.00 20.93 1536 LEU A CA 1
ATOM 2065 C C . LEU A 1 361 ? 65.296 34.517 16.212 1.00 22.75 1536 LEU A C 1
ATOM 2066 O O . LEU A 1 361 ? 64.719 35.518 16.660 1.00 23.72 1536 LEU A O 1
ATOM 2071 N N . HIS A 1 362 ? 66.066 34.579 15.116 1.00 21.45 1537 HIS A N 1
ATOM 2072 C CA . HIS A 1 362 ? 66.355 35.889 14.546 1.00 27.35 1537 HIS A CA 1
ATOM 2073 C C . HIS A 1 362 ? 65.140 36.477 13.832 1.00 26.17 1537 HIS A C 1
ATOM 2074 O O . HIS A 1 362 ? 64.929 37.698 13.884 1.00 24.80 1537 HIS A O 1
ATOM 2081 N N . LYS A 1 363 ? 64.340 35.638 13.157 1.00 21.97 1538 LYS A N 1
ATOM 2082 C CA . LYS A 1 363 ? 63.124 36.136 12.507 1.00 21.88 1538 LYS A CA 1
ATOM 2083 C C . LYS A 1 363 ? 62.164 36.721 13.535 1.00 23.24 1538 LYS A C 1
ATOM 2084 O O . LYS A 1 363 ? 61.575 37.791 13.324 1.00 25.10 1538 LYS A O 1
ATOM 2090 N N . VAL A 1 364 ? 61.952 35.993 14.622 1.00 20.92 1539 VAL A N 1
ATOM 2091 C CA . VAL A 1 364 ? 61.064 36.461 15.693 1.00 24.13 1539 VAL A CA 1
ATOM 2092 C C . VAL A 1 364 ? 61.598 37.752 16.318 1.00 23.28 1539 VAL A C 1
ATOM 2093 O O . VAL A 1 364 ? 60.852 38.726 16.512 1.00 22.81 1539 VAL A O 1
ATOM 2097 N N . ALA A 1 365 ? 62.880 37.769 16.682 1.00 21.33 1540 ALA A N 1
ATOM 2098 C CA . ALA A 1 365 ? 63.435 38.974 17.284 1.00 24.31 1540 ALA A CA 1
ATOM 2099 C C . ALA A 1 365 ? 63.288 40.170 16.353 1.00 28.00 1540 ALA A C 1
ATOM 2100 O O . ALA A 1 365 ? 62.928 41.268 16.797 1.00 28.64 1540 ALA A O 1
ATOM 2102 N N . HIS A 1 366 ? 63.528 39.975 15.041 1.00 25.04 1541 HIS A N 1
ATOM 2103 C CA . HIS A 1 366 ? 63.390 41.092 14.119 1.00 27.64 1541 HIS A CA 1
ATOM 2104 C C . HIS A 1 366 ? 61.928 41.516 13.968 1.00 27.30 1541 HIS A C 1
ATOM 2105 O O . HIS A 1 366 ? 61.628 42.717 13.953 1.00 26.57 1541 HIS A O 1
ATOM 2112 N N . HIS A 1 367 ? 61.005 40.550 13.881 1.00 24.42 1542 HIS A N 1
ATOM 2113 C CA . HIS A 1 367 ? 59.585 40.888 13.746 1.00 27.20 1542 HIS A CA 1
ATOM 2114 C C . HIS A 1 367 ? 59.084 41.692 14.945 1.00 28.67 1542 HIS A C 1
ATOM 2115 O O . HIS A 1 367 ? 58.378 42.695 14.777 1.00 30.98 1542 HIS A O 1
ATOM 2122 N N . LEU A 1 368 ? 59.498 41.310 16.152 1.00 25.35 1543 LEU A N 1
ATOM 2123 C CA . LEU A 1 368 ? 59.037 41.950 17.375 1.00 26.93 1543 LEU A CA 1
ATOM 2124 C C . LEU A 1 368 ? 59.939 43.099 17.811 1.00 31.97 1543 LEU A C 1
ATOM 2125 O O . LEU A 1 368 ? 59.754 43.634 18.915 1.00 34.50 1543 LEU A O 1
ATOM 2130 N N . ALA A 1 369 ? 60.941 43.441 17.004 1.00 29.36 1544 ALA A N 1
ATOM 2131 C CA . ALA A 1 369 ? 61.886 44.529 17.297 1.00 32.45 1544 ALA A CA 1
ATOM 2132 C C . ALA A 1 369 ? 62.544 44.340 18.655 1.00 32.85 1544 ALA A C 1
ATOM 2133 O O . ALA A 1 369 ? 62.714 45.286 19.425 1.00 33.33 1544 ALA A O 1
ATOM 2135 N N . MET A 1 370 ? 62.900 43.103 18.958 1.00 29.55 1545 MET A N 1
ATOM 2136 C CA . MET A 1 370 ? 63.518 42.779 20.231 1.00 28.89 1545 MET A CA 1
ATOM 2137 C C . MET A 1 370 ? 64.995 43.107 20.197 1.00 36.15 1545 MET A C 1
ATOM 2138 O O . MET A 1 370 ? 65.662 42.960 19.172 1.00 37.60 1545 MET A O 1
ATOM 2143 N N . ASP A 1 371 ? 65.508 43.542 21.337 1.00 32.91 1546 ASP A N 1
ATOM 2144 C CA . ASP A 1 371 ? 66.937 43.744 21.494 1.00 37.58 1546 ASP A CA 1
ATOM 2145 C C . ASP A 1 371 ? 67.372 42.663 22.474 1.00 35.93 1546 ASP A C 1
ATOM 2146 O O . ASP A 1 371 ? 67.090 42.760 23.665 1.00 36.05 1546 ASP A O 1
ATOM 2151 N N . LEU A 1 372 ? 67.986 41.594 21.951 1.00 35.63 1547 LEU A N 1
ATOM 2152 C CA . LEU A 1 372 ? 68.373 40.472 22.794 1.00 37.21 1547 LEU A CA 1
ATOM 2153 C C . LEU A 1 372 ? 69.546 40.816 23.699 1.00 44.18 1547 LEU A C 1
ATOM 2154 O O . LEU A 1 372 ? 69.830 40.059 24.629 1.00 46.32 1547 LEU A O 1
ATOM 2159 N N . TYR A 1 373 ? 70.220 41.943 23.452 1.00 48.56 1548 TYR A N 1
ATOM 2160 C CA . TYR A 1 373 ? 71.215 42.441 24.393 1.00 53.61 1548 TYR A CA 1
ATOM 2161 C C . TYR A 1 373 ? 70.570 42.977 25.669 1.00 51.79 1548 TYR A C 1
ATOM 2162 O O . TYR A 1 373 ? 71.201 42.959 26.733 1.00 53.59 1548 TYR A O 1
ATOM 2171 N N . GLU A 1 374 ? 69.337 43.475 25.587 1.00 47.64 1549 GLU A N 1
ATOM 2172 C CA . GLU A 1 374 ? 68.619 43.882 26.791 1.00 45.79 1549 GLU A CA 1
ATOM 2173 C C . GLU A 1 374 ? 68.449 42.684 27.725 1.00 44.87 1549 GLU A C 1
ATOM 2174 O O . GLU A 1 374 ? 68.445 41.538 27.279 1.00 43.40 1549 GLU A O 1
ATOM 2180 N N . PRO A 1 375 ? 68.298 42.919 29.034 1.00 45.85 1550 PRO A N 1
ATOM 2181 C CA . PRO A 1 375 ? 67.840 41.842 29.896 1.00 43.83 1550 PRO A CA 1
ATOM 2182 C C . PRO A 1 375 ? 66.422 41.465 29.535 1.00 41.51 1550 PRO A C 1
ATOM 2183 O O . PRO A 1 375 ? 65.668 42.281 28.970 1.00 40.62 1550 PRO A 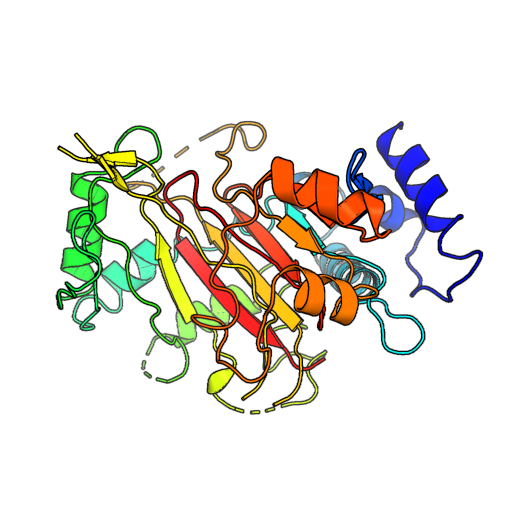O 1
ATOM 2187 N N . PRO A 1 376 ? 66.022 40.223 29.791 1.00 41.35 1551 PRO A N 1
ATOM 2188 C CA . PRO A 1 376 ? 64.672 39.757 29.442 1.00 40.96 1551 PRO A CA 1
ATOM 2189 C C . PRO A 1 376 ? 63.537 40.733 29.683 1.00 39.34 1551 PRO A C 1
ATOM 2190 O O . PRO A 1 376 ? 62.627 40.838 28.848 1.00 34.19 1551 PRO A O 1
ATOM 2194 N N . VAL A 1 377 ? 63.580 41.451 30.810 1.00 36.82 1552 VAL A N 1
ATOM 2195 C CA . VAL A 1 377 ? 62.446 42.288 31.183 1.00 36.59 1552 VAL A CA 1
ATOM 2196 C C . VAL A 1 377 ? 62.214 43.380 30.150 1.00 36.88 1552 VAL A C 1
ATOM 2197 O O . VAL A 1 377 ? 61.077 43.815 29.939 1.00 39.55 1552 VAL A O 1
ATOM 2201 N N . SER A 1 378 ? 63.269 43.825 29.467 1.00 34.66 1553 SER A N 1
ATOM 2202 C CA . SER A 1 378 ? 63.143 44.915 28.506 1.00 38.17 1553 SER A CA 1
ATOM 2203 C C . SER A 1 378 ? 63.517 44.493 27.087 1.00 35.25 1553 SER A C 1
ATOM 2204 O O . SER A 1 378 ? 63.820 45.354 26.254 1.00 34.54 1553 SER A O 1
ATOM 2207 N N . GLN A 1 379 ? 63.481 43.188 26.788 1.00 33.00 1554 GLN A N 1
ATOM 2208 C CA . GLN A 1 379 ? 63.816 42.729 25.433 1.00 31.32 1554 GLN A CA 1
ATOM 2209 C C . GLN A 1 379 ? 62.711 43.029 24.438 1.00 32.12 1554 GLN A C 1
ATOM 2210 O O . GLN A 1 379 ? 62.997 43.291 23.259 1.00 30.93 1554 GLN A O 1
ATOM 2216 N N . CYS A 1 380 ? 61.448 42.949 24.865 1.00 30.29 1555 CYS A N 1
ATOM 2217 C CA . CYS A 1 380 ? 60.332 43.104 23.940 1.00 25.85 1555 CYS A CA 1
ATOM 2218 C C . CYS A 1 380 ? 59.299 44.036 24.557 1.00 30.62 1555 CYS A C 1
ATOM 2219 O O . CYS A 1 380 ? 58.894 43.834 25.706 1.00 33.68 1555 CYS A O 1
ATOM 2222 N N . HIS A 1 381 ? 58.867 45.042 23.796 1.00 27.82 1556 HIS A N 1
ATOM 2223 C CA . HIS A 1 381 ? 57.888 46.007 24.289 1.00 33.75 1556 HIS A CA 1
ATOM 2224 C C . HIS A 1 381 ? 56.523 45.848 23.635 1.00 34.51 1556 HIS A C 1
ATOM 2225 O O . HIS A 1 381 ? 55.691 46.755 23.722 1.00 38.31 1556 HIS A O 1
ATOM 2232 N N . ARG A 1 382 ? 56.303 44.737 22.956 1.00 29.57 1557 ARG A N 1
ATOM 2233 C CA . ARG A 1 382 ? 55.036 44.398 22.317 1.00 30.33 1557 ARG A CA 1
ATOM 2234 C C . ARG A 1 382 ? 54.491 43.109 22.901 1.00 25.12 1557 ARG A C 1
ATOM 2235 O O . ARG A 1 382 ? 55.185 42.089 22.899 1.00 26.37 1557 ARG A O 1
ATOM 2243 N N . TRP A 1 383 ? 53.233 43.126 23.339 1.00 21.35 1558 TRP A N 1
ATOM 2244 C CA . TRP A 1 383 ? 52.592 41.876 23.761 1.00 18.19 1558 TRP A CA 1
ATOM 2245 C C . TRP A 1 383 ? 52.190 41.033 22.539 1.00 20.90 1558 TRP A C 1
ATOM 2246 O O . TRP A 1 383 ? 51.520 41.537 21.647 1.00 20.86 1558 TRP A O 1
ATOM 2257 N N . VAL A 1 384 ? 52.554 39.750 22.505 1.00 18.22 1559 VAL A N 1
ATOM 2258 C CA . VAL A 1 384 ? 52.202 38.873 21.380 1.00 18.54 1559 VAL A CA 1
ATOM 2259 C C . VAL A 1 384 ? 50.813 38.292 21.623 1.00 20.43 1559 VAL A C 1
ATOM 2260 O O . VAL A 1 384 ? 50.574 37.612 22.633 1.00 18.74 1559 VAL A O 1
ATOM 2264 N N . ASP A 1 385 ? 49.900 38.558 20.702 1.00 19.38 1560 ASP A N 1
ATOM 2265 C CA . ASP A 1 385 ? 48.556 38.008 20.741 1.00 20.81 1560 ASP A CA 1
ATOM 2266 C C . ASP A 1 385 ? 48.326 37.234 19.430 1.00 19.39 1560 ASP A C 1
ATOM 2267 O O . ASP A 1 385 ? 49.235 37.101 18.608 1.00 18.17 1560 ASP A O 1
ATOM 2272 N N . ASP A 1 386 ? 47.110 36.714 19.227 1.00 16.89 1561 ASP A N 1
ATOM 2273 C CA . ASP A 1 386 ? 46.879 35.880 18.044 1.00 17.60 1561 ASP A CA 1
ATOM 2274 C C . ASP A 1 386 ? 46.984 36.675 16.733 1.00 16.98 1561 ASP A C 1
ATOM 2275 O O . ASP A 1 386 ? 47.415 36.119 15.711 1.00 15.66 1561 ASP A O 1
ATOM 2280 N N . ALA A 1 387 ? 46.625 37.973 16.742 1.00 17.18 1562 ALA A N 1
ATOM 2281 C CA . ALA A 1 387 ? 46.793 38.780 15.541 1.00 18.97 1562 ALA A CA 1
ATOM 2282 C C . ALA A 1 387 ? 48.247 38.812 15.109 1.00 20.33 1562 ALA A C 1
ATOM 2283 O O . ALA A 1 387 ? 48.568 38.676 13.923 1.00 16.76 1562 ALA A O 1
ATOM 2285 N N . ILE A 1 388 ? 49.141 39.018 16.067 1.00 16.83 1563 ILE A N 1
ATOM 2286 C CA . ILE A 1 388 ? 50.563 39.045 15.766 1.00 18.98 1563 ILE A CA 1
ATOM 2287 C C . ILE A 1 388 ? 51.048 37.667 15.354 1.00 17.90 1563 ILE A C 1
ATOM 2288 O O . ILE A 1 388 ? 51.829 37.548 14.414 1.00 17.19 1563 ILE A O 1
ATOM 2293 N N . LEU A 1 389 ? 50.612 36.609 16.057 1.00 16.95 1564 LEU A N 1
ATOM 2294 C CA . LEU A 1 389 ? 51.067 35.259 15.712 1.00 14.12 1564 LEU A CA 1
ATOM 2295 C C . LEU A 1 389 ? 50.679 34.909 14.287 1.00 16.52 1564 LEU A C 1
ATOM 2296 O O . LEU A 1 389 ? 51.487 34.341 13.532 1.00 17.07 1564 LEU A O 1
ATOM 2301 N N . ASN A 1 390 ? 49.430 35.207 13.907 1.00 17.36 1565 ASN A N 1
ATOM 2302 C CA . ASN A 1 390 ? 49.004 34.923 12.536 1.00 18.44 1565 ASN A CA 1
ATOM 2303 C C . ASN A 1 390 ? 49.808 35.736 11.519 1.00 18.01 1565 ASN A C 1
ATOM 2304 O O . ASN A 1 390 ? 50.126 35.255 10.423 1.00 17.18 1565 ASN A O 1
ATOM 2309 N N . THR A 1 391 ? 50.139 36.980 11.842 1.00 16.79 1566 THR A N 1
ATOM 2310 C CA . THR A 1 391 ? 50.966 37.743 10.905 1.00 19.01 1566 THR A CA 1
ATOM 2311 C C . THR A 1 391 ? 52.390 37.183 10.814 1.00 18.83 1566 THR A C 1
ATOM 2312 O O . THR A 1 391 ? 52.994 37.171 9.730 1.00 17.58 1566 THR A O 1
ATOM 2316 N N . MET A 1 392 ? 52.962 36.787 11.954 1.00 17.84 1567 MET A N 1
ATOM 2317 C CA . MET A 1 392 ? 54.296 36.180 11.981 1.00 17.39 1567 MET A CA 1
ATOM 2318 C C . MET A 1 392 ? 54.337 34.865 11.204 1.00 18.36 1567 MET A C 1
ATOM 2319 O O . MET A 1 392 ? 55.343 34.558 10.553 1.00 22.61 1567 MET A O 1
ATOM 2324 N N . ARG A 1 393 ? 53.250 34.081 11.257 1.00 18.93 1568 ARG A N 1
ATOM 2325 C CA . ARG A 1 393 ? 53.207 32.810 10.538 1.00 18.79 1568 ARG A CA 1
ATOM 2326 C C . ARG A 1 393 ? 53.411 33.019 9.045 1.00 21.64 1568 ARG A C 1
ATOM 2327 O O . ARG A 1 393 ? 53.951 32.148 8.342 1.00 22.71 1568 ARG A O 1
ATOM 2335 N N . ARG A 1 394 ? 52.950 34.150 8.534 1.00 19.10 1569 ARG A N 1
ATOM 2336 C CA . ARG A 1 394 ? 53.116 34.375 7.095 1.00 17.55 1569 ARG A CA 1
ATOM 2337 C C . ARG A 1 394 ? 54.566 34.553 6.684 1.00 24.13 1569 ARG A C 1
ATOM 2338 O O . ARG A 1 394 ? 54.868 34.473 5.478 1.00 25.95 1569 ARG A O 1
ATOM 2346 N N . GLU A 1 395 ? 55.455 34.845 7.632 1.00 24.03 1570 GLU A N 1
ATOM 2347 C CA . GLU A 1 395 ? 56.894 34.875 7.420 1.00 25.71 1570 GLU A CA 1
ATOM 2348 C C . GLU A 1 395 ? 57.534 33.510 7.581 1.00 23.94 1570 GLU A C 1
ATOM 2349 O O . GLU A 1 395 ? 58.757 33.414 7.529 1.00 29.13 1570 GLU A O 1
ATOM 2355 N N . GLY A 1 396 ? 56.754 32.466 7.814 1.00 19.83 1571 GLY A N 1
ATOM 2356 C CA . GLY A 1 396 ? 57.305 31.153 8.014 1.00 21.56 1571 GLY A CA 1
ATOM 2357 C C . GLY A 1 396 ? 57.752 30.868 9.434 1.00 19.98 1571 GLY A C 1
ATOM 2358 O O . GLY A 1 396 ? 58.314 29.796 9.675 1.00 21.72 1571 GLY A O 1
ATOM 2359 N N . ILE A 1 397 ? 57.494 31.777 10.377 1.00 17.32 1572 ILE A N 1
ATOM 2360 C CA . ILE A 1 397 ? 57.847 31.550 11.792 1.00 15.20 1572 ILE A CA 1
ATOM 2361 C C . ILE A 1 397 ? 56.967 30.445 12.356 1.00 15.61 1572 ILE A C 1
ATOM 2362 O O . ILE A 1 397 ? 55.754 30.419 12.104 1.00 18.72 1572 ILE A O 1
ATOM 2367 N N . ARG A 1 398 ? 57.555 29.545 13.139 1.00 15.15 1573 ARG A N 1
ATOM 2368 C CA A ARG A 1 398 ? 56.828 28.478 13.813 0.40 15.10 1573 ARG A CA 1
ATOM 2369 C CA B ARG A 1 398 ? 56.800 28.500 13.812 0.60 14.80 1573 ARG A CA 1
ATOM 2370 C C . ARG A 1 398 ? 56.729 28.777 15.306 1.00 16.65 1573 ARG A C 1
ATOM 2371 O O . ARG A 1 398 ? 57.663 29.333 15.904 1.00 15.96 1573 ARG A O 1
ATOM 2386 N N . TYR A 1 399 ? 55.591 28.397 15.902 1.00 11.59 1574 TYR A N 1
ATOM 2387 C CA . TYR A 1 399 ? 55.364 28.643 17.324 1.00 13.98 1574 TYR A CA 1
ATOM 2388 C C . TYR A 1 399 ? 54.438 27.572 17.859 1.00 15.43 1574 TYR A C 1
ATOM 2389 O O . TYR A 1 399 ? 53.827 26.809 17.098 1.00 15.07 1574 TYR A O 1
ATOM 2398 N N . ALA A 1 400 ? 54.324 27.526 19.192 1.00 16.34 1575 ALA A N 1
ATOM 2399 C CA . ALA A 1 400 ? 53.279 26.746 19.817 1.00 16.52 1575 ALA A CA 1
ATOM 2400 C C . ALA A 1 400 ? 52.641 27.610 20.895 1.00 15.38 1575 ALA A C 1
ATOM 2401 O O . ALA A 1 400 ? 53.304 28.447 21.509 1.00 13.61 1575 ALA A O 1
ATOM 2403 N N . LYS A 1 401 ? 51.346 27.423 21.088 1.00 15.19 1576 LYS A N 1
ATOM 2404 C CA . LYS A 1 401 ? 50.639 28.041 22.207 1.00 15.52 1576 LYS A CA 1
ATOM 2405 C C . LYS A 1 401 ? 50.019 26.912 23.012 1.00 16.64 1576 LYS A C 1
ATOM 2406 O O . LYS A 1 401 ? 49.458 25.990 22.417 1.00 16.72 1576 LYS A O 1
ATOM 2412 N N . LEU A 1 402 ? 50.150 26.949 24.351 1.00 14.37 1577 LEU A N 1
ATOM 2413 C CA . LEU A 1 402 ? 49.615 25.850 25.155 1.00 14.34 1577 LEU A CA 1
ATOM 2414 C C . LEU A 1 402 ? 49.415 26.366 26.568 1.00 15.14 1577 LEU A C 1
ATOM 2415 O O . LEU A 1 402 ? 49.947 27.416 26.947 1.00 14.88 1577 LEU A O 1
ATOM 2420 N N . GLU A 1 403 ? 48.652 25.610 27.360 1.00 16.09 1578 GLU A N 1
ATOM 2421 C CA . GLU A 1 403 ? 48.549 25.900 28.794 1.00 14.76 1578 GLU A CA 1
ATOM 2422 C C . GLU A 1 403 ? 49.431 24.964 29.588 1.00 18.58 1578 GLU A C 1
ATOM 2423 O O . GLU A 1 403 ? 49.523 23.778 29.281 1.00 18.96 1578 GLU A O 1
ATOM 2429 N N . LEU A 1 404 ? 50.026 25.489 30.657 1.00 16.35 1579 LEU A N 1
ATOM 2430 C CA . LEU A 1 404 ? 50.710 24.668 31.644 1.00 13.54 1579 LEU A CA 1
ATOM 2431 C C . LEU A 1 404 ? 49.807 24.634 32.864 1.00 13.49 1579 LEU A C 1
ATOM 2432 O O . LEU A 1 404 ? 49.125 25.623 33.145 1.00 14.82 1579 LEU A O 1
ATOM 2437 N N . HIS A 1 405 ? 49.772 23.485 33.540 1.00 14.95 1580 HIS A N 1
ATOM 2438 C CA . HIS A 1 405 ? 48.851 23.266 34.653 1.00 12.55 1580 HIS A CA 1
ATOM 2439 C C . HIS A 1 405 ? 49.611 23.120 35.940 1.00 13.06 1580 HIS A C 1
ATOM 2440 O O . HIS A 1 405 ? 50.834 22.904 35.958 1.00 16.04 1580 HIS A O 1
ATOM 2447 N N . GLU A 1 406 ? 48.854 23.257 37.036 1.00 11.75 1581 GLU A N 1
ATOM 2448 C CA . GLU A 1 406 ? 49.465 23.100 38.332 1.00 12.79 1581 GLU A CA 1
ATOM 2449 C C . GLU A 1 406 ? 50.126 21.733 38.436 1.00 16.14 1581 GLU A C 1
ATOM 2450 O O . GLU A 1 406 ? 49.653 20.750 37.854 1.00 17.10 1581 GLU A O 1
ATOM 2456 N N . ASN A 1 407 ? 51.271 21.706 39.121 1.00 12.52 1582 ASN A N 1
ATOM 2457 C CA . ASN A 1 407 ? 52.110 20.514 39.396 1.00 13.15 1582 ASN A CA 1
ATOM 2458 C C . ASN A 1 407 ? 52.886 20.097 38.158 1.00 14.73 1582 ASN A C 1
ATOM 2459 O O . ASN A 1 407 ? 53.517 19.043 38.182 1.00 18.12 1582 ASN A O 1
ATOM 2464 N N . ASP A 1 408 ? 52.846 20.877 37.084 1.00 15.51 1583 ASP A N 1
ATOM 2465 C CA . ASP A 1 408 ? 53.670 20.564 35.916 1.00 16.30 1583 ASP A CA 1
ATOM 2466 C C . ASP A 1 408 ? 55.089 21.075 36.110 1.00 17.98 1583 ASP A C 1
ATOM 2467 O O . ASP A 1 408 ? 55.316 22.144 36.698 1.00 17.75 1583 ASP A O 1
ATOM 2472 N N . MET A 1 409 ? 56.042 20.347 35.542 1.00 17.04 1584 MET A N 1
ATOM 2473 C CA . MET A 1 409 ? 57.371 20.874 35.286 1.00 15.73 1584 MET A CA 1
ATOM 2474 C C . MET A 1 409 ? 57.509 21.171 33.791 1.00 14.67 1584 MET A C 1
ATOM 2475 O O . MET A 1 409 ? 56.789 20.603 32.948 1.00 14.68 1584 MET A O 1
ATOM 2480 N N . TYR A 1 410 ? 58.445 22.062 33.451 1.00 15.08 1585 TYR A N 1
ATOM 2481 C CA . TYR A 1 410 ? 58.650 22.347 32.015 1.00 14.19 1585 TYR A CA 1
ATOM 2482 C C . TYR A 1 410 ? 60.112 22.713 31.812 1.00 15.48 1585 TYR A C 1
ATOM 2483 O O . TYR A 1 410 ? 60.809 23.093 32.757 1.00 15.44 1585 TYR A O 1
ATOM 2492 N N . PHE A 1 411 ? 60.562 22.652 30.549 1.00 15.81 1586 PHE A N 1
ATOM 2493 C CA . PHE A 1 411 ? 61.849 23.224 30.227 1.00 17.36 1586 PHE A CA 1
ATOM 2494 C C . PHE A 1 411 ? 61.806 23.839 28.817 1.00 16.62 1586 PHE A C 1
ATOM 2495 O O . PHE A 1 411 ? 61.009 23.458 27.949 1.00 16.24 1586 PHE A O 1
ATOM 2503 N N . LEU A 1 412 ? 62.643 24.838 28.636 1.00 16.71 1587 LEU A N 1
ATOM 2504 C CA . LEU A 1 412 ? 62.673 25.664 27.425 1.00 16.00 1587 LEU A CA 1
ATOM 2505 C C . LEU A 1 412 ? 64.089 25.571 26.887 1.00 16.56 1587 LEU A C 1
ATOM 2506 O O . LEU A 1 412 ? 65.017 26.111 27.522 1.00 17.89 1587 LEU A O 1
ATOM 2511 N N . PRO A 1 413 ? 64.336 24.903 25.758 1.00 20.25 1588 PRO A N 1
ATOM 2512 C CA . PRO A 1 413 ? 65.704 24.845 25.244 1.00 15.50 1588 PRO A CA 1
ATOM 2513 C C . PRO A 1 413 ? 66.219 26.236 24.903 1.00 15.67 1588 PRO A C 1
ATOM 2514 O O . PRO A 1 413 ? 65.444 27.184 24.739 1.00 17.03 1588 PRO A O 1
ATOM 2518 N N . ARG A 1 414 ? 67.547 26.345 24.788 1.00 17.89 1589 ARG A N 1
ATOM 2519 C CA . ARG A 1 414 ? 68.165 27.619 24.475 1.00 17.62 1589 ARG A CA 1
ATOM 2520 C C . ARG A 1 414 ? 67.632 28.154 23.145 1.00 18.64 1589 ARG A C 1
ATOM 2521 O O . ARG A 1 414 ? 67.278 27.395 22.242 1.00 19.09 1589 ARG A O 1
ATOM 2529 N N . ASN A 1 415 ? 67.540 29.480 23.065 1.00 19.64 1590 ASN A N 1
ATOM 2530 C CA . ASN A 1 415 ? 67.136 30.245 21.883 1.00 19.32 1590 ASN A CA 1
ATOM 2531 C C . ASN A 1 415 ? 65.662 30.089 21.509 1.00 20.96 1590 ASN A C 1
ATOM 2532 O O . ASN A 1 415 ? 65.277 30.522 20.429 1.00 20.01 1590 ASN A O 1
ATOM 2537 N N . VAL A 1 416 ? 64.835 29.520 22.388 1.00 16.56 1591 VAL A N 1
ATOM 2538 C CA . VAL A 1 416 ? 63.376 29.550 22.285 1.00 17.44 1591 VAL A CA 1
ATOM 2539 C C . VAL A 1 416 ? 62.905 30.852 22.935 1.00 20.34 1591 VAL A C 1
ATOM 2540 O O . VAL A 1 416 ? 62.908 31.012 24.181 1.00 17.53 1591 VAL A O 1
ATOM 2544 N N . ILE A 1 417 ? 62.481 31.794 22.099 1.00 19.24 1592 ILE A N 1
ATOM 2545 C CA . ILE A 1 417 ? 61.839 32.993 22.621 1.00 18.38 1592 ILE A CA 1
ATOM 2546 C C . ILE A 1 417 ? 60.473 32.594 23.151 1.00 17.19 1592 ILE A C 1
ATOM 2547 O O . ILE A 1 417 ? 59.731 31.829 22.506 1.00 15.76 1592 ILE A O 1
ATOM 2552 N N . HIS A 1 418 ? 60.127 33.081 24.353 1.00 14.52 1593 HIS A N 1
ATOM 2553 C CA . HIS A 1 418 ? 58.857 32.636 24.918 1.00 15.93 1593 HIS A CA 1
ATOM 2554 C C . HIS A 1 418 ? 58.200 33.755 25.730 1.00 14.02 1593 HIS A C 1
ATOM 2555 O O . HIS A 1 418 ? 58.838 34.715 26.169 1.00 15.80 1593 HIS A O 1
ATOM 2562 N N . GLN A 1 419 ? 56.891 33.595 25.921 1.00 13.93 1594 GLN A N 1
ATOM 2563 C CA . GLN A 1 419 ? 56.073 34.603 26.577 1.00 16.32 1594 GLN A CA 1
ATOM 2564 C C . GLN A 1 419 ? 55.070 33.884 27.470 1.00 15.31 1594 GLN A C 1
ATOM 2565 O O . GLN A 1 419 ? 54.397 32.969 27.004 1.00 14.87 1594 GLN A O 1
ATOM 2571 N N . PHE A 1 420 ? 54.972 34.274 28.750 1.00 14.84 1595 PHE A N 1
ATOM 2572 C CA . PHE A 1 420 ? 54.101 33.592 29.702 1.00 17.66 1595 PHE A CA 1
ATOM 2573 C C . PHE A 1 420 ? 53.016 34.546 30.208 1.00 14.30 1595 PHE A C 1
ATOM 2574 O O . PHE A 1 420 ? 53.279 35.716 30.484 1.00 17.19 1595 PHE A O 1
ATOM 2582 N N . ARG A 1 421 ? 51.808 34.031 30.405 1.00 13.71 1596 ARG A N 1
ATOM 2583 C CA . ARG A 1 421 ? 50.726 34.813 31.005 1.00 15.88 1596 ARG A CA 1
ATOM 2584 C C . ARG A 1 421 ? 50.154 33.972 32.150 1.00 15.69 1596 ARG A C 1
ATOM 2585 O O . ARG A 1 421 ? 49.912 32.777 31.965 1.00 15.52 1596 ARG A O 1
ATOM 2593 N N . THR A 1 422 ? 49.970 34.560 33.325 1.00 14.94 1597 THR A N 1
ATOM 2594 C CA . THR A 1 422 ? 49.467 33.791 34.473 1.00 13.90 1597 THR A CA 1
ATOM 2595 C C . THR A 1 422 ? 47.954 33.851 34.560 1.00 14.31 1597 THR A C 1
ATOM 2596 O O . THR A 1 422 ? 47.388 34.905 34.853 1.00 16.62 1597 THR A O 1
ATOM 2600 N N . VAL A 1 423 ? 47.296 32.701 34.339 1.00 16.26 1598 VAL A N 1
ATOM 2601 C CA . VAL A 1 423 ? 45.841 32.670 34.310 1.00 15.09 1598 VAL A CA 1
ATOM 2602 C C . VAL A 1 423 ? 45.231 32.111 35.589 1.00 16.15 1598 VAL A C 1
ATOM 2603 O O . VAL A 1 423 ? 44.003 32.221 35.770 1.00 18.94 1598 VAL A O 1
ATOM 2607 N N . SER A 1 424 ? 46.037 31.549 36.483 1.00 14.00 1599 SER A N 1
ATOM 2608 C CA . SER A 1 424 ? 45.555 31.202 37.824 1.00 16.42 1599 SER A CA 1
ATOM 2609 C C . SER A 1 424 ? 46.712 31.404 38.797 1.00 18.95 1599 SER A C 1
ATOM 2610 O O . SER A 1 424 ? 47.884 31.251 38.412 1.00 19.67 1599 SER A O 1
ATOM 2613 N N . ALA A 1 425 ? 46.389 31.669 40.072 1.00 16.74 1600 ALA A N 1
ATOM 2614 C CA . ALA A 1 425 ? 47.443 31.909 41.064 1.00 18.15 1600 ALA A CA 1
ATOM 2615 C C . ALA A 1 425 ? 48.406 30.725 41.145 1.00 19.37 1600 ALA A C 1
ATOM 2616 O O . ALA A 1 425 ? 47.981 29.568 41.257 1.00 17.92 1600 ALA A O 1
ATOM 2618 N N A CYS A 1 426 ? 49.713 31.015 41.168 0.40 18.55 1601 CYS A N 1
ATOM 2619 N N B CYS A 1 426 ? 49.700 30.995 41.051 0.60 13.78 1601 CYS A N 1
ATOM 2620 C CA A CYS A 1 426 ? 50.708 29.975 40.921 0.40 16.33 1601 CYS A CA 1
ATOM 2621 C CA B CYS A 1 426 ? 50.636 29.895 41.183 0.60 16.14 1601 CYS A CA 1
ATOM 2622 C C A CYS A 1 426 ? 52.082 30.371 41.461 0.40 15.78 1601 CYS A C 1
ATOM 2623 C C B CYS A 1 426 ? 51.961 30.406 41.714 0.60 15.87 1601 CYS A C 1
ATOM 2624 O O A CYS A 1 426 ? 52.531 31.502 41.228 0.40 14.93 1601 CYS A O 1
ATOM 2625 O O B CYS A 1 426 ? 52.252 31.613 41.714 0.60 15.11 1601 CYS A O 1
ATOM 2630 N N . SER A 1 427 ? 52.767 29.455 42.168 1.00 15.43 1602 SER A N 1
ATOM 2631 C CA . SER A 1 427 ? 54.162 29.712 42.467 1.00 15.15 1602 SER A CA 1
ATOM 2632 C C . SER A 1 427 ? 55.007 29.088 41.360 1.00 16.95 1602 SER A C 1
ATOM 2633 O O . SER A 1 427 ? 54.621 28.088 40.734 1.00 17.47 1602 SER A O 1
ATOM 2636 N N . SER A 1 428 ? 56.164 29.694 41.103 1.00 16.04 1603 SER A N 1
ATOM 2637 C CA . SER A 1 428 ? 57.117 29.102 40.171 1.00 14.18 1603 SER A CA 1
ATOM 2638 C C . SER A 1 428 ? 58.463 28.999 40.856 1.00 14.55 1603 SER A C 1
ATOM 2639 O O . SER A 1 428 ? 58.869 29.901 41.594 1.00 16.70 1603 SER A O 1
ATOM 2642 N N . VAL A 1 429 ? 59.186 27.925 40.563 1.00 17.46 1604 VAL A N 1
ATOM 2643 C CA . VAL A 1 429 ? 60.608 27.855 40.881 1.00 15.48 1604 VAL A CA 1
ATOM 2644 C C . VAL A 1 429 ? 61.311 27.616 39.549 1.00 17.04 1604 VAL A C 1
ATOM 2645 O O . VAL A 1 429 ? 60.943 26.691 38.831 1.00 17.40 1604 VAL A O 1
ATOM 2649 N N . ALA A 1 430 ? 62.290 28.449 39.212 1.00 16.05 1605 ALA A N 1
ATOM 2650 C CA . ALA A 1 430 ? 62.887 28.291 37.885 1.00 15.79 1605 ALA A CA 1
ATOM 2651 C C . ALA A 1 430 ? 64.374 28.620 37.929 1.00 17.48 1605 ALA A C 1
ATOM 2652 O O . ALA A 1 430 ? 64.840 29.351 38.801 1.00 19.71 1605 ALA A O 1
ATOM 2654 N N . TRP A 1 431 ? 65.112 28.093 36.941 1.00 19.19 1606 TRP A N 1
ATOM 2655 C CA . TRP A 1 431 ? 66.560 28.289 36.913 1.00 18.77 1606 TRP A CA 1
ATOM 2656 C C . TRP A 1 431 ? 67.063 28.110 35.489 1.00 19.26 1606 TRP A C 1
ATOM 2657 O O . TRP A 1 431 ? 66.341 27.668 34.590 1.00 19.33 1606 TRP A O 1
ATOM 2668 N N . HIS A 1 432 ? 68.318 28.467 35.305 1.00 22.31 1607 HIS A N 1
ATOM 2669 C CA . HIS A 1 432 ? 68.972 28.242 34.023 1.00 22.38 1607 HIS A CA 1
ATOM 2670 C C . HIS A 1 432 ? 69.906 27.057 34.175 1.00 22.87 1607 HIS A C 1
ATOM 2671 O O . HIS A 1 432 ? 70.501 26.847 35.246 1.00 25.39 1607 HIS A O 1
ATOM 2678 N N . VAL A 1 433 ? 70.084 26.310 33.089 1.00 25.04 1608 VAL A N 1
ATOM 2679 C CA . VAL A 1 433 ? 71.023 25.205 33.130 1.00 27.72 1608 VAL A CA 1
ATOM 2680 C C . VAL A 1 433 ? 71.828 25.244 31.847 1.00 32.29 1608 VAL A C 1
ATOM 2681 O O . VAL A 1 433 ? 71.265 25.316 30.753 1.00 27.81 1608 VAL A O 1
ATOM 2685 N N . ARG A 1 434 ? 73.138 25.288 32.000 1.00 38.68 1609 ARG A N 1
ATOM 2686 C CA . ARG A 1 434 ? 74.069 25.404 30.889 1.00 43.95 1609 ARG A CA 1
ATOM 2687 C C . ARG A 1 434 ? 74.439 23.976 30.511 1.00 37.47 1609 ARG A C 1
ATOM 2688 O O . ARG A 1 434 ? 75.381 23.395 31.042 1.00 38.62 1609 ARG A O 1
ATOM 2696 N N . LEU A 1 435 ? 73.656 23.378 29.626 1.00 33.10 1610 LEU A N 1
ATOM 2697 C CA . LEU A 1 435 ? 73.814 21.942 29.367 1.00 35.83 1610 LEU A CA 1
ATOM 2698 C C . LEU A 1 435 ? 75.204 21.497 28.845 1.00 42.14 1610 LEU A C 1
ATOM 2699 O O . LEU A 1 435 ? 75.508 21.667 27.671 1.00 48.31 1610 LEU A O 1
#

Secondary structure (DSSP, 8-state):
-HHHHHHHHHHHHHHTTS-PPP--HHHHTT-EEEE-TTTB-EEEEEEHHHHTTTS-HHHHHHHHHHHHHHHT-EETTEES-SEEEEETTTTTS--HHHHHHHHSTT-EEEEE-SS-TT-EEEEEHHHHHHHHHHHEETTEESSPPEEEEES---THHHHHHHHTSTTTGGGSTTSTT----GGG--EEEEE--SEEE--EEE--EEEEE--EE--EE-EEEEEEEE------GGGPPEEEEEEEE-GGGHHHHHHHTT--TTS-GGGT--S---HHHHHHHHTTT--EEEEEEETT-EEEE-TT--EEEEE-S-EEEEEEEE--

Foldseek 3Di:
DVQLVQLVVVVVVCVVPDDFQDDDPVLSVQKGWHAAVQFGAIEIEGEVVVVPVPDDPVRLQVSLVSSVRRQQDDDPPFGRHFKYKYHLQQVVQPDVLVCCCVQVFQDWWWFAALPDRPDIDIDTSVVVLVQQLVQDDDFFGRGTKIDKDFCQVNSVVVVVSQCPTGNRVQQDQPHVVFPDASVFGFIKIKGGAWDADPHDIRWAKFAWAFPCDVHDWFKKKKWKAGDDDVDDSVPFDFFKKKKKWGLVCLVVVLVLQVFDNVDHRRRRGDDHDDVVSSNVSVVVVTGMHIDTGGHSMMMMGHTSITMMMTTHGIIMMTMGTGRD

Radius of gyration: 19.34 Å; Cα contacts (8 Å, |Δi|>4): 735; chains: 1; bounding box: 42×51×51 Å

Organism: Caenorhabditis elegans (NCBI:txid6239)

Solvent-accessible surface area: 15797 Å² total; per-residue (Å²): 161,50,67,78,142,54,1,54,124,5,20,126,73,22,84,188,139,46,140,19,38,172,16,55,90,147,13,82,86,11,3,103,0,64,74,23,96,101,0,45,0,13,4,0,9,4,34,29,32,79,0,86,128,117,12,33,105,114,61,25,132,105,0,16,99,40,0,0,123,4,0,23,8,66,60,141,38,42,3,22,1,2,0,0,7,0,44,2,1,1,67,96,22,63,57,0,6,39,22,0,8,148,58,17,48,114,40,104,4,124,3,12,33,30,81,60,201,174,115,100,102,80,22,40,0,89,108,0,28,66,26,0,23,148,28,42,96,175,15,30,0,163,51,5,6,1,59,68,28,48,4,50,83,116,42,136,96,0,30,66,26,0,67,90,14,21,2,0,20,22,0,0,11,110,10,119,61,16,122,92,100,68,118,6,5,0,60,0,54,0,46,0,0,38,28,102,8,138,162,75,55,22,82,1,88,69,46,0,16,4,23,16,26,118,110,140,30,6,5,9,0,0,0,0,16,18,15,115,99,114,148,155,46,109,128,21,88,24,1,8,41,0,8,0,0,21,8,140,8,21,139,98,0,10,154,41,2,71,20,72,41,162,62,55,39,128,28,2,1,151,119,66,1,67,74,71,43,2,84,63,0,71,202,77,41,0,87,7,0,59,19,90,0,45,4,22,1,0,11,0,5,4,90,36,2,1,8,3,19,51,5,47,8,4,0,1,0,0,14,5,33,0,47,86

InterPro domains:
  IPR026306 RSBN1/Dpy-21/CEP530 [PTHR13354] (184-1620)

GO terms:
  GO:0035575 histone H4K20 demethylase activity (F, IDA)
  GO:0000805 X chromosome (C, IDA)
  GO:0005634 nucleus (C, EXP)
  GO:0005694 chromosome (C, EXP)

B-factor: mean 29.17, std 13.21, range [9.43, 77.26]